Protein AF-A0A1H9QDP0-F1 (afdb_monomer_lite)

Structure (mmCIF, N/CA/C/O backbone):
data_AF-A0A1H9QDP0-F1
#
_entry.id   AF-A0A1H9QDP0-F1
#
loop_
_atom_site.group_PDB
_atom_site.id
_atom_site.type_symbol
_atom_site.label_atom_id
_atom_site.label_alt_id
_atom_site.label_comp_id
_atom_site.label_asym_id
_atom_site.label_entity_id
_atom_site.label_seq_id
_atom_site.pdbx_PDB_ins_code
_atom_site.Cartn_x
_atom_site.Cartn_y
_atom_site.Cartn_z
_atom_site.occupancy
_atom_site.B_iso_or_equiv
_atom_site.auth_seq_id
_atom_site.auth_comp_id
_atom_site.auth_asym_id
_atom_site.auth_atom_id
_atom_site.pdbx_PDB_model_num
ATOM 1 N N . MET A 1 1 ? -2.174 -38.235 30.089 1.00 36.91 1 MET A N 1
ATOM 2 C CA . MET A 1 1 ? -2.283 -39.049 28.861 1.00 36.91 1 MET A CA 1
ATOM 3 C C . MET A 1 1 ? -3.295 -38.374 27.949 1.00 36.91 1 MET A C 1
ATOM 5 O O . MET A 1 1 ? -4.432 -38.221 28.362 1.00 36.91 1 MET A O 1
ATOM 9 N N . ALA A 1 2 ? -2.798 -37.890 26.806 1.00 32.66 2 ALA A N 1
ATOM 10 C CA . ALA A 1 2 ? -3.463 -37.410 25.587 1.00 32.66 2 ALA A CA 1
ATOM 11 C C . ALA A 1 2 ? -4.899 -36.845 25.683 1.00 32.66 2 ALA A C 1
ATOM 13 O O . ALA A 1 2 ? -5.875 -37.578 25.539 1.00 32.66 2 ALA A O 1
ATOM 14 N N . THR A 1 3 ? -5.009 -35.518 25.790 1.00 30.12 3 THR A N 1
ATOM 15 C CA . THR A 1 3 ? -6.213 -34.777 25.387 1.00 30.12 3 THR A CA 1
ATOM 16 C C . THR A 1 3 ? -6.128 -34.535 23.881 1.00 30.12 3 THR A C 1
ATOM 18 O O . THR A 1 3 ? -5.259 -33.800 23.415 1.00 30.12 3 THR A O 1
ATOM 21 N N . ALA A 1 4 ? -6.991 -35.201 23.118 1.00 30.89 4 ALA A N 1
ATOM 22 C CA . ALA A 1 4 ? -7.140 -34.999 21.685 1.00 30.89 4 ALA A CA 1
ATOM 23 C C . ALA A 1 4 ? -7.813 -33.640 21.428 1.00 30.89 4 ALA A C 1
ATOM 25 O O . ALA A 1 4 ? -9.011 -33.486 21.649 1.00 30.89 4 ALA A O 1
ATOM 26 N N . LEU A 1 5 ? -7.033 -32.655 20.979 1.00 34.28 5 LEU A N 1
ATOM 27 C CA . LEU A 1 5 ? -7.554 -31.433 20.373 1.00 34.28 5 LEU A CA 1
ATOM 28 C C . LEU A 1 5 ? -7.959 -31.765 18.937 1.00 34.28 5 LEU A C 1
ATOM 30 O O . LEU A 1 5 ? -7.121 -32.042 18.079 1.00 34.28 5 LEU A O 1
ATOM 34 N N . SER A 1 6 ? -9.269 -31.790 18.709 1.00 34.72 6 SER A N 1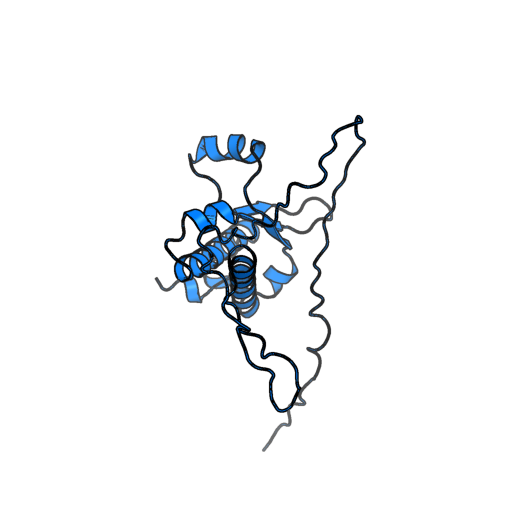
ATOM 35 C CA . SER A 1 6 ? -9.865 -31.846 17.384 1.00 34.72 6 SER A CA 1
ATOM 36 C C . SER A 1 6 ? -9.394 -30.642 16.572 1.00 34.72 6 SER A C 1
ATOM 38 O O . SER A 1 6 ? -9.729 -29.503 16.898 1.00 34.72 6 SER A O 1
ATOM 40 N N . LEU A 1 7 ? -8.637 -30.909 15.506 1.00 36.09 7 LEU A N 1
ATOM 41 C CA . LEU A 1 7 ? -8.448 -29.976 14.404 1.00 36.09 7 LEU A CA 1
ATOM 42 C C . LEU A 1 7 ? -9.831 -29.527 13.922 1.00 36.09 7 LEU A C 1
ATOM 44 O O . LEU A 1 7 ? -10.601 -30.348 13.424 1.00 36.09 7 LEU A O 1
ATOM 48 N N . HIS A 1 8 ? -10.135 -28.241 14.071 1.00 36.69 8 HIS A N 1
ATOM 49 C CA . HIS A 1 8 ? -11.215 -27.597 13.338 1.00 36.69 8 HIS A CA 1
ATOM 50 C C . HIS A 1 8 ? -10.695 -27.230 11.938 1.00 36.69 8 HIS A C 1
ATOM 52 O O . HIS A 1 8 ? -9.783 -26.411 11.829 1.00 36.69 8 HIS A O 1
ATOM 58 N N . PRO A 1 9 ? -11.250 -27.812 10.863 1.00 37.62 9 PRO A N 1
ATOM 59 C CA . PRO A 1 9 ? -10.986 -27.401 9.494 1.00 37.62 9 PRO A CA 1
ATOM 60 C C . PRO A 1 9 ? -12.008 -26.318 9.119 1.00 37.62 9 PRO A C 1
ATOM 62 O O . PRO A 1 9 ? -13.156 -26.636 8.816 1.00 37.62 9 PRO A O 1
ATOM 65 N N . PHE A 1 10 ? -11.645 -25.034 9.208 1.00 32.81 10 PHE A N 1
ATOM 66 C CA . PHE A 1 10 ? -12.552 -23.947 8.791 1.00 32.81 10 PHE A CA 1
ATOM 67 C C . PHE A 1 10 ? -11.839 -22.667 8.311 1.00 32.81 10 PHE A C 1
ATOM 69 O O . PHE A 1 10 ? -12.338 -21.565 8.512 1.00 32.81 10 PHE A O 1
ATOM 76 N N . LEU A 1 11 ? -10.673 -22.803 7.663 1.00 37.56 11 LEU A N 1
ATOM 77 C CA . LEU A 1 11 ? -9.959 -21.687 7.009 1.00 37.56 11 LEU A CA 1
ATOM 78 C C . LEU A 1 11 ? -10.012 -21.726 5.470 1.00 37.56 11 LEU A C 1
ATOM 80 O O . LEU A 1 11 ? -9.408 -20.894 4.799 1.00 37.56 11 LEU A O 1
ATOM 84 N N . GLU A 1 12 ? -10.762 -22.658 4.888 1.00 34.78 12 GLU A N 1
ATOM 85 C CA . GLU A 1 12 ? -11.048 -22.657 3.456 1.00 34.78 12 GLU A CA 1
ATOM 86 C C . GLU A 1 12 ? -12.409 -22.002 3.229 1.00 34.78 12 GLU A C 1
ATOM 88 O O . GLU A 1 12 ? -13.430 -22.620 3.515 1.00 34.78 12 GLU A O 1
ATOM 93 N N . GLN A 1 13 ? -12.390 -20.767 2.706 1.00 34.34 13 GLN A N 1
ATOM 94 C CA . GLN A 1 13 ? -13.485 -20.018 2.047 1.00 34.34 13 GLN A CA 1
ATOM 95 C C . GLN A 1 13 ? -13.754 -18.608 2.602 1.00 34.34 13 GLN A C 1
ATOM 97 O O . GLN A 1 13 ? -14.911 -18.237 2.732 1.00 34.34 13 GLN A O 1
ATOM 102 N N . ARG A 1 14 ? -12.738 -17.764 2.842 1.00 33.78 14 ARG A N 1
ATOM 103 C CA . ARG A 1 14 ? -12.901 -16.289 2.729 1.00 33.78 14 ARG A CA 1
ATOM 104 C C . ARG A 1 14 ? -11.676 -15.550 2.171 1.00 33.78 14 ARG A C 1
ATOM 106 O O . ARG A 1 14 ? -11.597 -14.337 2.295 1.00 33.78 14 ARG A O 1
ATOM 113 N N . LEU A 1 15 ? -10.808 -16.229 1.413 1.00 32.41 15 LEU A N 1
ATOM 114 C CA . LEU A 1 15 ? -9.898 -15.568 0.460 1.00 32.41 15 LEU A CA 1
ATOM 115 C C . LEU A 1 15 ? -10.671 -15.115 -0.792 1.00 32.41 15 LEU A C 1
ATOM 117 O O . LEU A 1 15 ? -10.304 -15.402 -1.932 1.00 32.41 15 LEU A O 1
ATOM 121 N N . SER A 1 16 ? -11.791 -14.425 -0.573 1.00 28.89 16 SER A N 1
ATOM 122 C CA . SER A 1 16 ? -12.468 -13.658 -1.605 1.00 28.89 16 SER A CA 1
ATOM 123 C C . SER A 1 16 ? -11.677 -12.379 -1.773 1.00 28.89 16 SER A C 1
ATOM 125 O O . SER A 1 16 ? -11.979 -11.350 -1.176 1.00 28.89 16 SER A O 1
ATOM 127 N N . PHE A 1 17 ? -10.641 -12.510 -2.592 1.00 35.19 17 PHE A N 1
ATOM 128 C CA . PHE A 1 17 ? -10.029 -11.466 -3.390 1.00 35.19 17 PHE A CA 1
ATOM 129 C C . PHE A 1 17 ? -11.126 -10.494 -3.865 1.00 35.19 17 PHE A C 1
ATOM 131 O O . PHE A 1 17 ? -11.746 -10.694 -4.908 1.00 35.19 17 PHE A O 1
ATOM 138 N N . THR A 1 18 ? -11.424 -9.462 -3.073 1.00 32.91 18 THR A N 1
ATOM 139 C CA . THR A 1 18 ? -12.387 -8.419 -3.441 1.00 32.91 18 THR A CA 1
ATOM 140 C C . THR A 1 18 ? -11.597 -7.307 -4.104 1.00 32.91 18 THR A C 1
ATOM 142 O O . THR A 1 18 ? -11.516 -6.172 -3.652 1.00 32.91 18 THR A O 1
ATOM 145 N N . ALA A 1 19 ? -11.001 -7.667 -5.242 1.00 33.28 19 ALA A N 1
ATOM 146 C CA . ALA A 1 19 ? -10.829 -6.706 -6.308 1.00 33.28 19 ALA A CA 1
ATOM 147 C C . ALA A 1 19 ? -12.237 -6.207 -6.676 1.00 33.28 19 ALA A C 1
ATOM 149 O O . ALA A 1 19 ? -13.112 -7.012 -6.986 1.00 33.28 19 ALA A O 1
ATOM 150 N N . HIS A 1 20 ? -12.420 -4.887 -6.648 1.00 32.59 20 HIS A N 1
ATOM 151 C CA . HIS A 1 20 ? -13.649 -4.122 -6.903 1.00 32.59 20 HIS A CA 1
ATOM 152 C C . HIS A 1 20 ? -14.506 -3.746 -5.685 1.00 32.59 20 HIS A C 1
ATOM 154 O O . HIS A 1 20 ? -15.597 -4.267 -5.473 1.00 32.59 20 HIS A O 1
ATOM 160 N N . ARG A 1 21 ? -14.146 -2.609 -5.080 1.00 35.62 21 ARG A N 1
ATOM 161 C CA . ARG A 1 21 ? -15.122 -1.532 -4.857 1.00 35.62 21 ARG A CA 1
ATOM 162 C C . ARG A 1 21 ? -14.586 -0.184 -5.341 1.00 35.62 21 ARG A C 1
ATOM 164 O O . ARG A 1 21 ? -14.364 0.753 -4.589 1.00 35.62 21 ARG A O 1
ATOM 171 N N . LEU A 1 22 ? -14.405 -0.095 -6.658 1.00 41.62 22 LEU A N 1
ATOM 172 C CA . LEU A 1 22 ? -14.433 1.174 -7.385 1.00 41.62 22 LEU A CA 1
ATOM 173 C C . LEU A 1 22 ? -15.857 1.741 -7.282 1.00 41.62 22 LEU A C 1
ATOM 175 O O . LEU A 1 22 ? -16.760 1.241 -7.950 1.00 41.62 22 LEU A O 1
ATOM 179 N N . VAL A 1 23 ? -16.068 2.787 -6.483 1.00 37.94 23 VAL A N 1
ATOM 180 C CA . VAL A 1 23 ? -17.218 3.684 -6.666 1.00 37.94 23 VAL A CA 1
ATOM 181 C C . VAL A 1 23 ? -16.716 4.949 -7.343 1.00 37.94 23 VAL A C 1
ATOM 183 O O . VAL A 1 23 ? -16.359 5.942 -6.720 1.00 37.94 23 VAL A O 1
ATOM 186 N N . GLN A 1 24 ? -16.726 4.890 -8.673 1.00 36.12 24 GLN A N 1
ATOM 187 C CA . GLN A 1 24 ? -16.990 6.064 -9.489 1.00 36.12 24 GLN A CA 1
ATOM 188 C C . GLN A 1 24 ? -18.434 6.507 -9.213 1.00 36.12 24 GLN A C 1
ATOM 190 O O . GLN A 1 24 ? -19.379 5.762 -9.474 1.00 36.12 24 GLN A O 1
ATOM 195 N N . ARG A 1 25 ? -18.626 7.738 -8.737 1.00 35.19 25 ARG A N 1
ATOM 196 C CA . ARG A 1 25 ? -19.852 8.495 -9.010 1.00 35.19 25 ARG A CA 1
ATOM 197 C C . ARG A 1 25 ? -19.503 9.594 -10.001 1.00 35.19 25 ARG A C 1
ATOM 199 O O . ARG A 1 25 ? -18.894 10.595 -9.645 1.00 35.19 25 ARG A O 1
ATOM 206 N N . GLN A 1 26 ? -19.890 9.371 -11.252 1.00 33.12 26 GLN A N 1
ATOM 207 C CA . GLN A 1 26 ? -19.827 10.345 -12.334 1.00 33.12 26 GLN A CA 1
ATOM 208 C C . GLN A 1 26 ? -21.228 10.930 -12.573 1.00 33.12 26 GLN A C 1
ATOM 210 O O . GLN A 1 26 ? -22.205 10.187 -12.645 1.00 33.12 26 GLN A O 1
ATOM 215 N N . ALA A 1 27 ? -21.314 12.256 -12.704 1.00 31.02 27 ALA A N 1
ATOM 216 C CA . ALA A 1 27 ? -22.438 13.000 -13.290 1.00 31.02 27 ALA A CA 1
ATOM 217 C C . ALA A 1 27 ? -21.973 13.620 -14.639 1.00 31.02 27 ALA A C 1
ATOM 219 O O . ALA A 1 27 ? -20.764 13.683 -14.872 1.00 31.02 27 ALA A O 1
ATOM 220 N N . PRO A 1 28 ? -22.883 13.971 -15.573 1.00 39.66 28 PRO A N 1
ATOM 221 C CA . PRO A 1 28 ? -22.734 13.644 -16.995 1.00 39.66 28 PRO A CA 1
ATOM 222 C C . PRO A 1 28 ? -21.855 14.597 -17.823 1.00 39.66 28 PRO A C 1
ATOM 224 O O . PRO A 1 28 ? -21.701 15.778 -17.525 1.00 39.66 28 PRO A O 1
ATOM 227 N N . ALA A 1 29 ? -21.314 14.023 -18.900 1.00 38.50 29 ALA A N 1
ATOM 228 C CA . ALA A 1 29 ? -20.383 14.595 -19.871 1.00 38.50 29 ALA A CA 1
ATOM 229 C C . ALA A 1 29 ? -20.928 15.784 -20.688 1.00 38.50 29 ALA A C 1
ATOM 231 O O . ALA A 1 29 ? -22.126 15.839 -20.971 1.00 38.50 29 ALA A O 1
ATOM 232 N N . PRO A 1 30 ? -20.035 16.611 -21.259 1.00 39.62 30 PRO A N 1
ATOM 233 C CA . PRO A 1 30 ? -20.165 17.074 -22.631 1.00 39.62 30 PRO A CA 1
ATOM 234 C C . PRO A 1 30 ? -19.351 16.190 -23.593 1.00 39.62 30 PRO A C 1
ATOM 236 O O . PRO A 1 30 ? -18.333 15.596 -23.238 1.00 39.62 30 PRO A O 1
ATOM 239 N N . ALA A 1 31 ? -19.880 16.080 -24.807 1.00 45.22 31 ALA A N 1
ATOM 240 C CA . ALA A 1 31 ? -19.487 15.167 -25.867 1.00 45.22 31 ALA A CA 1
ATOM 241 C C . ALA A 1 31 ? -18.092 15.417 -26.476 1.00 45.22 31 ALA A C 1
ATOM 243 O O . ALA A 1 31 ? -17.537 16.509 -26.400 1.00 45.22 31 ALA A O 1
ATOM 244 N N . ASP A 1 32 ? -17.625 14.364 -27.153 1.00 42.75 32 ASP A N 1
ATOM 245 C CA . ASP A 1 32 ? -16.505 14.269 -28.094 1.00 42.75 32 ASP A CA 1
ATOM 246 C C . ASP A 1 32 ? -15.078 14.442 -27.557 1.00 42.75 32 ASP A C 1
ATOM 248 O O . ASP A 1 32 ? -14.474 15.511 -27.556 1.00 42.75 32 ASP A O 1
ATOM 252 N N . SER A 1 33 ? -14.460 13.303 -27.235 1.00 37.44 33 SER A N 1
ATOM 253 C CA . SER A 1 33 ? -13.007 13.124 -27.313 1.00 37.44 33 SER A CA 1
ATOM 254 C C . SER A 1 33 ? -12.682 11.658 -27.637 1.00 37.44 33 SER A C 1
ATOM 256 O O . SER A 1 33 ? -13.017 10.771 -26.849 1.00 37.44 33 SER A O 1
ATOM 258 N N . PRO A 1 34 ? -12.034 11.346 -28.775 1.00 37.81 34 PRO A N 1
ATOM 259 C CA . PRO A 1 34 ? -11.693 9.977 -29.138 1.00 37.81 34 PRO A CA 1
ATOM 260 C C . PRO A 1 34 ? -10.429 9.535 -28.385 1.00 37.81 34 PRO A C 1
ATOM 262 O O . PRO A 1 34 ? -9.343 9.471 -28.951 1.00 37.81 34 PRO A O 1
ATOM 265 N N . GLN A 1 35 ? -10.543 9.198 -27.100 1.00 45.66 35 GLN A N 1
ATOM 266 C CA . GLN A 1 35 ? -9.457 8.547 -26.354 1.00 45.66 35 GLN A CA 1
ATOM 267 C C . GLN A 1 35 ? -9.541 7.026 -26.523 1.00 45.66 35 GLN A C 1
ATOM 269 O O . GLN A 1 35 ? -9.771 6.266 -25.586 1.00 45.66 35 GLN A O 1
ATOM 274 N N . ARG A 1 36 ? -9.367 6.564 -27.765 1.00 42.56 36 ARG A N 1
ATOM 275 C CA . ARG A 1 36 ? -9.147 5.149 -28.078 1.00 42.56 36 ARG A CA 1
ATOM 276 C C . ARG A 1 36 ? -7.700 4.981 -28.538 1.00 42.56 36 ARG A C 1
ATOM 278 O O . ARG A 1 36 ? -7.290 5.586 -29.519 1.00 42.56 36 ARG A O 1
ATOM 285 N N . ALA A 1 37 ? -6.982 4.101 -27.840 1.00 38.31 37 ALA A N 1
ATOM 286 C CA . ALA A 1 37 ? -5.729 3.464 -28.253 1.00 38.31 37 ALA A CA 1
ATOM 287 C C . ALA A 1 37 ? -4.428 4.295 -28.198 1.00 38.31 37 ALA A C 1
ATOM 289 O O . ALA A 1 37 ? -3.804 4.551 -29.220 1.00 38.31 37 ALA A O 1
ATOM 290 N N . TYR A 1 38 ? -3.920 4.55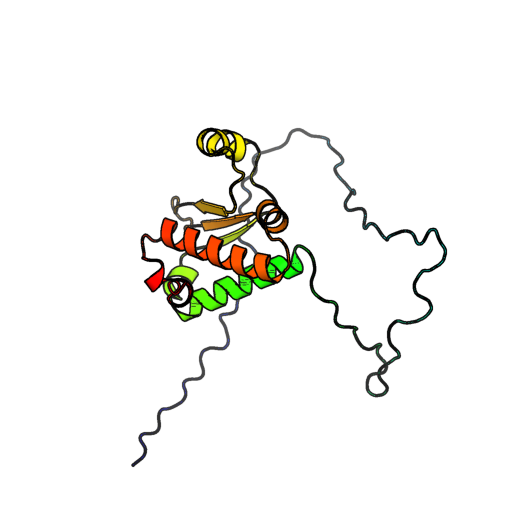6 -26.989 1.00 43.31 38 TYR A N 1
ATOM 291 C CA . TYR A 1 38 ? -2.472 4.736 -26.771 1.00 43.31 38 TYR A CA 1
ATOM 292 C C . TYR A 1 38 ? -1.927 3.893 -25.605 1.00 43.31 38 TYR A C 1
ATOM 294 O O . TYR A 1 38 ? -0.931 4.240 -24.989 1.00 43.31 38 TYR A O 1
ATOM 302 N N . ALA A 1 39 ? -2.491 2.709 -25.350 1.00 46.31 39 ALA A N 1
ATOM 303 C CA . ALA A 1 39 ? -1.709 1.633 -24.733 1.00 46.31 39 ALA A CA 1
ATOM 304 C C . ALA A 1 39 ? -0.924 0.932 -25.850 1.00 46.31 39 ALA A C 1
ATOM 306 O O . ALA A 1 39 ? -1.196 -0.205 -26.240 1.00 46.31 39 ALA A O 1
ATOM 307 N N . GLY A 1 40 ? 0.000 1.679 -26.455 1.00 40.97 40 GLY A N 1
ATOM 308 C CA . GLY A 1 40 ? 0.969 1.120 -27.374 1.00 40.97 40 GLY A CA 1
ATOM 309 C C . GLY A 1 40 ? 1.826 0.151 -26.582 1.00 40.97 40 GLY A C 1
ATOM 310 O O . GLY A 1 40 ? 2.745 0.568 -25.888 1.00 40.97 40 GLY A O 1
ATOM 311 N N . ASN A 1 41 ? 1.512 -1.138 -26.682 1.00 48.41 41 ASN A N 1
ATOM 312 C CA . ASN A 1 41 ? 2.437 -2.214 -26.371 1.00 48.41 41 ASN A CA 1
ATOM 313 C C . ASN A 1 41 ? 3.727 -1.887 -27.138 1.00 48.41 41 ASN A C 1
ATOM 315 O O . ASN A 1 41 ? 3.805 -2.142 -28.345 1.00 48.41 41 ASN A O 1
ATOM 319 N N . MET A 1 42 ? 4.712 -1.256 -26.486 1.00 44.81 42 MET A N 1
ATOM 320 C CA . MET A 1 42 ? 6.046 -1.073 -27.047 1.00 44.81 42 MET A CA 1
ATOM 321 C C . MET A 1 42 ? 6.675 -2.459 -27.092 1.00 44.81 42 MET A C 1
ATOM 323 O O . MET A 1 42 ? 7.494 -2.850 -26.270 1.00 44.81 42 MET A O 1
ATOM 327 N N . ARG A 1 43 ? 6.261 -3.231 -28.096 1.00 58.44 43 ARG A N 1
ATOM 328 C CA . ARG A 1 43 ? 7.065 -4.288 -28.673 1.00 58.44 43 ARG A CA 1
ATOM 329 C C . ARG A 1 43 ? 8.338 -3.579 -29.091 1.00 58.44 43 ARG A C 1
ATOM 331 O O . ARG A 1 43 ? 8.323 -2.869 -30.098 1.00 58.44 43 ARG A O 1
ATOM 338 N N . THR A 1 44 ? 9.386 -3.676 -28.275 1.00 58.72 44 THR A N 1
ATOM 339 C CA . THR A 1 44 ? 10.722 -3.211 -28.634 1.00 58.72 44 THR A CA 1
ATOM 340 C C . THR A 1 44 ? 10.991 -3.742 -30.029 1.00 58.72 44 THR A C 1
ATOM 342 O O . THR A 1 44 ? 11.121 -4.949 -30.231 1.00 58.72 44 THR A O 1
ATOM 345 N N . ARG A 1 45 ? 10.936 -2.847 -31.025 1.00 65.00 45 ARG A N 1
ATOM 346 C CA . ARG A 1 45 ? 11.221 -3.219 -32.405 1.00 65.00 45 ARG A CA 1
ATOM 347 C C . ARG A 1 45 ? 12.659 -3.682 -32.390 1.00 65.00 45 ARG A C 1
ATOM 349 O O . ARG A 1 45 ? 13.551 -2.897 -32.074 1.00 65.00 45 ARG A O 1
ATOM 356 N N . ASP A 1 46 ? 12.866 -4.938 -32.733 1.00 71.31 46 ASP A N 1
ATOM 357 C CA . ASP A 1 46 ? 14.191 -5.471 -32.969 1.00 71.31 46 ASP A CA 1
ATOM 358 C C . ASP A 1 46 ? 14.768 -4.829 -34.241 1.00 71.31 46 ASP A C 1
ATOM 360 O O . ASP A 1 46 ? 14.662 -5.354 -35.345 1.00 71.31 46 ASP A O 1
ATOM 364 N N . ARG A 1 47 ? 15.315 -3.618 -34.091 1.00 72.94 47 ARG A N 1
ATOM 365 C CA . ARG A 1 47 ? 15.876 -2.824 -35.196 1.00 72.94 47 ARG A CA 1
ATOM 366 C C . ARG A 1 47 ? 17.194 -3.392 -35.709 1.00 72.94 47 ARG A C 1
ATOM 368 O O . ARG A 1 47 ? 17.591 -3.085 -36.825 1.00 72.94 47 ARG A O 1
ATOM 375 N N . HIS A 1 48 ? 17.869 -4.199 -34.897 1.00 79.06 48 HIS A N 1
ATOM 376 C CA . HIS A 1 48 ? 19.182 -4.751 -35.216 1.00 79.06 48 HIS A CA 1
ATOM 377 C C . HIS A 1 48 ? 19.108 -6.199 -35.696 1.00 79.06 48 HIS A C 1
ATOM 379 O O . HIS A 1 48 ? 20.147 -6.821 -35.910 1.00 79.06 48 HIS A O 1
ATOM 385 N N . GLY A 1 49 ? 17.894 -6.738 -35.850 1.00 76.44 49 GLY A N 1
ATOM 386 C CA . GLY A 1 49 ? 17.684 -8.120 -36.241 1.00 76.44 49 GLY A CA 1
ATOM 387 C C . GLY A 1 49 ? 18.314 -9.103 -35.256 1.00 76.44 49 GLY A C 1
ATOM 388 O O . GLY A 1 49 ? 18.731 -10.162 -35.698 1.00 76.44 49 GLY A O 1
ATOM 389 N N . ARG A 1 50 ? 18.439 -8.780 -33.961 1.00 73.44 50 ARG A N 1
ATOM 390 C CA . ARG A 1 50 ? 19.013 -9.630 -32.891 1.00 73.44 50 ARG A CA 1
ATOM 391 C C . ARG A 1 50 ? 17.950 -10.241 -31.972 1.00 73.44 50 ARG A C 1
ATOM 393 O O . ARG A 1 50 ? 18.250 -10.676 -30.866 1.00 73.44 50 ARG A O 1
ATOM 400 N N . GLY A 1 51 ? 16.702 -10.247 -32.408 1.00 76.88 51 GLY A N 1
ATOM 401 C CA . GLY A 1 51 ? 15.564 -10.764 -31.676 1.00 76.88 51 GLY A CA 1
ATOM 402 C C . GLY A 1 51 ? 15.644 -12.272 -31.501 1.00 76.88 51 GLY A C 1
ATOM 403 O O . GLY A 1 51 ? 16.432 -12.953 -32.166 1.00 76.88 51 GLY A O 1
ATOM 404 N N . LEU A 1 52 ? 14.795 -12.756 -30.594 1.00 76.31 52 LEU A N 1
ATOM 405 C CA . LEU A 1 52 ? 14.658 -14.149 -30.179 1.00 76.31 52 LEU A CA 1
ATOM 406 C C . LEU A 1 52 ? 14.928 -15.141 -31.316 1.00 76.31 52 LEU A C 1
ATOM 408 O O . LEU A 1 52 ? 14.185 -15.229 -32.294 1.00 76.31 52 LEU A O 1
ATOM 412 N N . ARG A 1 53 ? 16.035 -15.873 -31.181 1.00 80.56 53 ARG A N 1
ATOM 413 C CA . ARG A 1 53 ? 16.472 -16.905 -32.118 1.00 80.56 53 ARG A CA 1
ATOM 414 C C . ARG A 1 53 ? 15.943 -18.253 -31.643 1.00 80.56 53 ARG A C 1
ATOM 416 O O . ARG A 1 53 ? 16.578 -18.915 -30.833 1.00 80.56 53 ARG A O 1
ATOM 423 N N . GLY A 1 54 ? 14.779 -18.639 -32.156 1.00 80.75 54 GLY A N 1
ATOM 424 C CA . GLY A 1 54 ? 14.132 -19.902 -31.802 1.00 80.75 54 GLY A CA 1
ATOM 425 C C . GLY A 1 54 ? 13.340 -19.850 -30.486 1.00 80.75 54 GLY A C 1
ATOM 426 O O . GLY A 1 54 ? 13.264 -18.803 -29.839 1.00 80.75 54 GLY A O 1
ATOM 427 N N . PRO A 1 55 ? 12.676 -20.962 -30.122 1.00 76.44 55 PRO A N 1
ATOM 428 C CA . PRO A 1 55 ? 11.833 -21.027 -28.934 1.00 76.44 55 PRO A CA 1
ATOM 429 C C . PRO A 1 55 ? 12.673 -20.933 -27.651 1.00 76.44 55 PRO A C 1
ATOM 431 O O . PRO A 1 55 ? 13.676 -21.627 -27.516 1.00 76.44 55 PRO A O 1
ATOM 434 N N . LEU A 1 56 ? 12.234 -20.106 -26.691 1.00 76.81 56 LEU A N 1
ATOM 435 C CA . LEU A 1 56 ? 12.896 -19.932 -25.384 1.00 76.81 56 LEU A CA 1
ATOM 436 C C . LEU A 1 56 ? 12.964 -21.218 -24.554 1.00 76.81 56 LEU A C 1
ATOM 438 O O . LEU A 1 56 ? 13.847 -21.362 -23.716 1.00 76.81 56 LEU A O 1
ATOM 442 N N . ALA A 1 57 ? 12.022 -22.131 -24.773 1.00 79.38 57 ALA A N 1
ATOM 443 C CA . ALA A 1 57 ? 11.976 -23.420 -24.114 1.00 79.38 57 ALA A CA 1
ATOM 444 C C . ALA A 1 57 ? 11.491 -24.482 -25.098 1.00 79.38 57 ALA A C 1
ATOM 446 O O . ALA A 1 57 ? 10.575 -24.247 -25.893 1.00 79.38 57 ALA A O 1
ATOM 447 N N . LEU A 1 58 ? 12.101 -25.663 -25.024 1.00 80.38 58 LEU A N 1
ATOM 448 C CA . LEU A 1 58 ? 11.629 -26.830 -25.756 1.00 80.38 58 LEU A CA 1
ATOM 449 C C . LEU A 1 58 ? 10.311 -27.352 -25.147 1.00 80.38 58 LEU A C 1
ATOM 451 O O . LEU A 1 58 ? 10.032 -27.106 -23.966 1.00 80.38 58 LEU A O 1
ATOM 455 N N . PRO A 1 59 ? 9.485 -28.066 -25.934 1.00 79.06 59 PRO A N 1
ATOM 456 C CA . PRO A 1 59 ? 8.308 -28.748 -25.415 1.00 79.06 59 PRO A CA 1
ATOM 457 C C . PRO A 1 59 ? 8.690 -29.720 -24.298 1.00 79.06 59 PRO A C 1
ATOM 459 O O . PRO A 1 59 ? 9.630 -30.501 -24.434 1.00 79.06 59 PRO A O 1
ATOM 462 N N . ASN A 1 60 ? 7.942 -29.690 -23.200 1.00 81.31 60 ASN A N 1
ATOM 463 C CA . ASN A 1 60 ? 8.066 -30.669 -22.133 1.00 81.31 60 ASN A CA 1
ATOM 464 C C . ASN A 1 60 ? 7.725 -32.069 -22.694 1.00 81.31 60 ASN A C 1
ATOM 466 O O . ASN A 1 60 ? 6.644 -32.230 -23.267 1.00 81.31 60 ASN A O 1
ATOM 470 N N . PRO A 1 61 ? 8.592 -33.088 -22.528 1.00 81.75 61 PRO A N 1
ATOM 471 C CA . PRO A 1 61 ? 8.379 -34.417 -23.106 1.00 81.75 61 PRO A CA 1
ATOM 472 C C . PRO A 1 61 ? 7.149 -35.147 -22.545 1.00 81.75 61 PRO A C 1
ATOM 474 O O . PRO A 1 61 ? 6.605 -36.015 -23.219 1.00 81.75 61 PRO A O 1
ATOM 477 N N . LEU A 1 62 ? 6.686 -34.792 -21.342 1.00 87.00 62 LEU A N 1
ATOM 478 C CA . LEU A 1 62 ? 5.533 -35.423 -20.692 1.00 87.00 62 LEU A CA 1
ATOM 479 C C . LEU A 1 62 ? 4.203 -34.738 -21.028 1.00 87.00 62 LEU A C 1
ATOM 481 O O . LEU A 1 62 ? 3.159 -35.379 -21.000 1.00 87.00 62 LEU A O 1
ATOM 485 N N . THR A 1 63 ? 4.220 -33.437 -21.328 1.00 83.19 63 THR A N 1
ATOM 486 C CA . THR A 1 63 ? 2.990 -32.645 -21.524 1.00 83.19 63 THR A CA 1
ATOM 487 C C . THR A 1 63 ? 2.870 -32.034 -22.917 1.00 83.19 63 THR A C 1
ATOM 489 O O . THR A 1 63 ? 1.844 -31.435 -23.230 1.00 83.19 63 THR A O 1
ATOM 492 N N . THR A 1 64 ? 3.889 -32.176 -23.774 1.00 80.12 64 THR A N 1
ATOM 493 C CA . THR A 1 64 ? 4.004 -31.628 -25.147 1.00 80.12 64 THR A CA 1
ATOM 494 C C . THR A 1 64 ? 3.861 -30.105 -25.268 1.00 80.12 64 THR A C 1
ATOM 496 O O . THR A 1 64 ? 3.938 -29.552 -26.364 1.00 80.12 64 THR A O 1
ATOM 499 N N . ARG A 1 65 ? 3.693 -29.399 -24.146 1.00 80.12 65 ARG A N 1
ATOM 500 C CA . ARG A 1 65 ? 3.596 -27.939 -24.072 1.00 80.12 65 ARG A CA 1
ATOM 501 C C . ARG A 1 65 ? 4.971 -27.332 -23.788 1.00 80.12 65 ARG A C 1
ATOM 503 O O . ARG A 1 65 ? 5.737 -27.935 -23.035 1.00 80.12 65 ARG A O 1
ATOM 510 N N . PRO A 1 66 ? 5.303 -26.154 -24.344 1.00 78.12 66 PRO A N 1
ATOM 511 C CA . PRO A 1 66 ? 6.508 -25.425 -23.958 1.00 78.12 66 PRO A CA 1
ATOM 512 C C . PRO A 1 66 ? 6.552 -25.212 -22.443 1.00 78.12 66 PRO A C 1
ATOM 514 O O . PRO A 1 66 ? 5.533 -24.871 -21.837 1.00 78.12 66 PRO A O 1
ATOM 517 N N . VAL A 1 67 ? 7.722 -25.411 -21.835 1.00 80.06 67 VAL A N 1
ATOM 518 C CA . VAL A 1 67 ? 7.921 -25.086 -20.417 1.00 80.06 67 VAL A CA 1
ATOM 519 C C . VAL A 1 67 ? 7.755 -23.576 -20.247 1.00 80.06 67 VAL A C 1
ATOM 521 O O . VAL A 1 67 ? 8.404 -22.794 -20.943 1.00 80.06 67 VAL A O 1
ATOM 524 N N . ALA A 1 68 ? 6.868 -23.158 -19.343 1.00 75.88 68 ALA A N 1
ATOM 525 C CA . ALA A 1 68 ? 6.749 -21.751 -18.989 1.00 75.88 68 ALA A CA 1
ATOM 526 C C . ALA A 1 68 ? 8.063 -21.304 -18.338 1.00 75.88 68 ALA A C 1
ATOM 528 O O . ALA A 1 68 ? 8.479 -21.872 -17.331 1.00 75.88 68 ALA A O 1
ATOM 529 N N . VAL A 1 69 ? 8.728 -20.309 -18.924 1.00 74.94 69 VAL A N 1
ATOM 530 C CA . VAL A 1 69 ? 9.925 -19.721 -18.320 1.00 74.94 69 VAL A CA 1
ATOM 531 C C . VAL A 1 69 ? 9.450 -18.762 -17.231 1.00 74.94 69 VAL A C 1
ATOM 533 O O . VAL A 1 69 ? 8.817 -17.761 -17.589 1.00 74.94 69 VAL A O 1
ATOM 536 N N . PRO A 1 70 ? 9.719 -19.026 -15.938 1.00 74.44 70 PRO A N 1
ATOM 537 C CA . PRO A 1 70 ? 9.326 -18.111 -14.877 1.00 74.44 70 PRO A CA 1
ATOM 538 C C . PRO A 1 70 ? 9.955 -16.746 -15.156 1.00 74.44 70 PRO A C 1
ATOM 540 O O . PRO A 1 70 ? 11.169 -16.619 -15.318 1.00 74.44 70 PRO A O 1
ATOM 543 N N . GLN A 1 71 ? 9.107 -15.733 -15.307 1.00 80.06 71 GLN A N 1
ATOM 544 C CA . GLN A 1 71 ? 9.548 -14.353 -15.439 1.00 80.06 71 GLN A CA 1
ATOM 545 C C . GLN A 1 71 ? 9.480 -13.719 -14.062 1.00 80.06 71 GLN A C 1
ATOM 547 O O . GLN A 1 71 ? 8.462 -13.825 -13.381 1.00 80.06 71 GLN A O 1
ATOM 552 N N . GLN A 1 72 ? 10.551 -13.035 -13.670 1.00 84.19 72 GLN A N 1
ATOM 553 C CA . GLN A 1 72 ? 10.515 -12.236 -12.458 1.00 84.19 72 GLN A CA 1
ATOM 554 C C . GLN A 1 72 ? 9.480 -11.110 -12.640 1.00 84.19 72 GLN A C 1
ATOM 556 O O . GLN A 1 72 ? 9.500 -10.438 -13.681 1.00 84.19 72 GLN A O 1
ATOM 561 N N . PRO A 1 73 ? 8.581 -10.885 -11.667 1.00 88.50 73 PRO A N 1
ATOM 562 C CA . PRO A 1 73 ? 7.606 -9.805 -11.732 1.00 88.50 73 PRO A CA 1
ATOM 563 C C . PRO A 1 73 ? 8.314 -8.444 -11.792 1.00 88.50 73 PRO A C 1
ATOM 565 O O . PRO A 1 73 ? 9.368 -8.230 -11.178 1.00 88.50 73 PRO A O 1
ATOM 568 N N . ARG A 1 74 ? 7.747 -7.513 -12.567 1.00 87.75 74 ARG A N 1
ATOM 569 C CA . ARG A 1 74 ? 8.317 -6.181 -12.828 1.00 87.75 74 ARG A CA 1
ATOM 570 C C . ARG A 1 74 ? 7.255 -5.093 -12.756 1.00 87.75 74 ARG A C 1
ATOM 572 O O . ARG A 1 74 ? 6.088 -5.349 -13.056 1.00 87.75 74 ARG A O 1
ATOM 579 N N . GLY A 1 75 ? 7.694 -3.879 -12.420 1.00 90.75 75 GLY A N 1
ATOM 580 C CA . GLY A 1 75 ? 6.828 -2.707 -12.279 1.00 90.75 75 GLY A CA 1
ATOM 581 C C . GLY A 1 75 ? 5.673 -2.998 -11.326 1.00 90.75 75 GLY A C 1
ATOM 582 O O . GLY A 1 75 ? 5.892 -3.562 -10.256 1.00 90.75 75 GLY A O 1
ATOM 583 N N . LEU A 1 76 ? 4.442 -2.731 -11.778 1.00 92.81 76 LEU A N 1
ATOM 584 C CA . LEU A 1 76 ? 3.223 -2.943 -10.992 1.00 92.81 76 LEU A CA 1
ATOM 585 C C . LEU A 1 76 ? 3.126 -4.338 -10.370 1.00 92.81 76 LEU A C 1
ATOM 587 O O . LEU A 1 76 ? 2.741 -4.459 -9.218 1.00 92.81 76 LEU A O 1
ATOM 591 N N . ALA A 1 77 ? 3.469 -5.390 -11.120 1.00 93.69 77 ALA A N 1
ATOM 592 C CA . ALA A 1 77 ? 3.296 -6.756 -10.635 1.00 93.69 77 ALA A CA 1
ATOM 593 C C . ALA A 1 77 ? 4.214 -7.070 -9.450 1.00 93.69 77 ALA A C 1
ATOM 595 O O . ALA A 1 77 ? 3.832 -7.840 -8.584 1.00 93.69 77 ALA A O 1
ATOM 596 N N . TYR A 1 78 ? 5.417 -6.488 -9.419 1.00 95.75 78 TYR A N 1
ATOM 597 C CA . TYR A 1 78 ? 6.299 -6.638 -8.265 1.00 95.75 78 TYR A CA 1
ATOM 598 C C . TYR A 1 78 ? 5.830 -5.780 -7.099 1.00 95.75 78 TYR A C 1
ATOM 600 O O . TYR A 1 78 ? 5.757 -6.267 -5.985 1.00 95.75 78 TYR A O 1
ATOM 608 N N . PHE A 1 79 ? 5.442 -4.539 -7.379 1.00 96.88 79 PHE A N 1
ATOM 609 C CA . PHE A 1 79 ? 4.942 -3.632 -6.356 1.00 96.88 79 PHE A CA 1
ATOM 610 C C . PHE A 1 79 ? 3.723 -4.198 -5.611 1.00 96.88 79 PHE A C 1
ATOM 612 O O . PHE A 1 79 ? 3.652 -4.115 -4.394 1.00 96.88 79 PHE A O 1
ATOM 619 N N . LEU A 1 80 ? 2.783 -4.825 -6.327 1.00 96.94 80 LEU A N 1
ATOM 620 C CA . LEU A 1 80 ? 1.636 -5.486 -5.699 1.00 96.94 80 LEU A CA 1
ATOM 621 C C . LEU A 1 80 ? 2.041 -6.674 -4.818 1.00 96.94 80 LEU A C 1
ATOM 623 O O . LEU A 1 80 ? 1.339 -6.941 -3.853 1.00 96.94 80 LEU A O 1
ATOM 627 N N . LEU A 1 81 ? 3.147 -7.362 -5.127 1.00 96.69 81 LEU A N 1
ATOM 628 C CA . LEU A 1 81 ? 3.688 -8.394 -4.238 1.00 96.69 81 LEU A CA 1
ATOM 629 C C . LEU A 1 81 ? 4.256 -7.765 -2.968 1.00 96.69 81 LEU A C 1
ATOM 631 O O . LEU A 1 81 ? 3.906 -8.227 -1.899 1.00 96.69 81 LEU A O 1
ATOM 635 N N . CYS A 1 82 ? 5.016 -6.668 -3.066 1.00 97.44 82 CYS A N 1
ATOM 636 C CA . CYS A 1 82 ? 5.499 -5.943 -1.884 1.00 97.44 82 CYS A CA 1
ATOM 637 C C . CYS A 1 82 ? 4.342 -5.510 -0.971 1.00 97.44 82 CYS A C 1
ATOM 639 O O . CYS A 1 82 ? 4.382 -5.748 0.227 1.00 97.44 82 CYS A O 1
ATOM 641 N N . VAL A 1 83 ? 3.275 -4.938 -1.544 1.00 97.44 83 VAL A N 1
ATOM 642 C CA . VAL A 1 83 ? 2.083 -4.549 -0.769 1.00 97.44 83 VAL A CA 1
ATOM 643 C C . VAL A 1 83 ? 1.394 -5.773 -0.164 1.00 97.44 83 VAL A C 1
ATOM 645 O O . VAL A 1 83 ? 0.956 -5.726 0.977 1.00 97.44 83 VAL A O 1
ATOM 648 N N . GLN A 1 84 ? 1.280 -6.871 -0.912 1.00 97.19 84 GLN A N 1
ATOM 649 C CA . GLN A 1 84 ? 0.668 -8.100 -0.412 1.00 97.19 84 GLN A CA 1
ATOM 650 C C . GLN A 1 84 ? 1.472 -8.716 0.739 1.00 97.19 84 GLN A C 1
ATOM 652 O O . GLN A 1 84 ? 0.870 -9.166 1.714 1.00 97.19 84 GLN A O 1
ATOM 657 N N . ASP A 1 85 ? 2.795 -8.752 0.615 1.00 96.62 85 ASP A N 1
ATOM 658 C CA . ASP A 1 85 ? 3.698 -9.283 1.631 1.00 96.62 85 ASP A CA 1
ATOM 659 C C . ASP A 1 85 ? 3.596 -8.425 2.899 1.00 96.62 85 ASP A C 1
ATOM 661 O O . ASP A 1 85 ? 3.275 -8.965 3.953 1.00 96.62 85 ASP A O 1
ATOM 665 N N . ALA A 1 86 ? 3.680 -7.096 2.763 1.00 95.69 86 ALA A N 1
ATOM 666 C CA . ALA A 1 86 ? 3.508 -6.145 3.861 1.00 95.69 86 ALA A CA 1
ATOM 667 C C . ALA A 1 86 ? 2.159 -6.307 4.591 1.00 95.69 86 ALA A C 1
ATOM 669 O O . ALA A 1 86 ? 2.094 -6.342 5.814 1.00 95.69 86 ALA A O 1
ATOM 670 N N . VAL A 1 87 ? 1.057 -6.463 3.849 1.00 96.12 87 VAL A N 1
ATOM 671 C CA . VAL A 1 87 ? -0.265 -6.714 4.450 1.00 96.12 87 VAL A CA 1
ATOM 672 C C . VAL A 1 87 ? -0.315 -8.061 5.168 1.00 96.12 87 VAL A C 1
ATOM 674 O O . VAL A 1 87 ? -0.964 -8.175 6.204 1.00 96.12 87 VAL A O 1
ATOM 677 N N . SER A 1 88 ? 0.332 -9.090 4.621 1.00 95.31 88 SER A N 1
ATOM 678 C CA . SER A 1 88 ? 0.338 -10.433 5.213 1.00 95.31 88 SER A CA 1
ATOM 679 C C . SER A 1 88 ? 1.135 -10.473 6.519 1.00 95.31 88 SER A C 1
ATOM 681 O O . SER A 1 88 ? 0.746 -11.169 7.456 1.00 95.31 88 SER A O 1
ATOM 683 N N . GLU A 1 89 ? 2.224 -9.714 6.576 1.00 92.94 89 GLU A N 1
ATOM 684 C CA . GLU A 1 89 ? 3.058 -9.533 7.760 1.00 92.94 89 GLU A CA 1
ATOM 685 C C . GLU A 1 89 ? 2.273 -8.833 8.870 1.00 92.94 89 GLU A C 1
ATOM 687 O O . GLU A 1 89 ? 2.010 -9.442 9.907 1.00 92.94 89 GLU A O 1
ATOM 692 N N . VAL A 1 90 ? 1.714 -7.651 8.593 1.00 93.19 90 VAL A N 1
ATOM 693 C CA . VAL A 1 90 ? 0.866 -6.932 9.557 1.00 93.19 90 VAL A CA 1
ATOM 694 C C . VAL A 1 90 ? -0.344 -7.767 9.995 1.00 93.19 90 VAL A C 1
ATOM 696 O O . VAL A 1 90 ? -0.685 -7.799 11.176 1.00 93.19 90 VAL A O 1
ATOM 699 N N . ALA A 1 91 ? -0.983 -8.510 9.084 1.00 93.69 91 ALA A N 1
ATOM 700 C CA . ALA A 1 91 ? -2.115 -9.380 9.422 1.00 93.69 91 ALA A CA 1
ATOM 701 C C . ALA A 1 91 ? -1.745 -10.531 10.377 1.00 93.69 91 ALA A C 1
ATOM 703 O O . ALA A 1 91 ? -2.633 -11.099 11.017 1.00 93.69 91 ALA A O 1
ATOM 704 N N . THR A 1 92 ? -0.461 -10.888 10.485 1.00 93.06 92 THR A N 1
ATOM 705 C CA . THR A 1 92 ? 0.016 -11.893 11.446 1.00 93.06 92 THR A CA 1
ATOM 706 C C . THR A 1 92 ? -0.055 -11.369 12.883 1.00 93.06 92 THR A C 1
ATOM 708 O O . THR A 1 92 ? -0.336 -12.147 13.798 1.00 93.06 92 THR A O 1
ATOM 711 N N . HIS A 1 93 ? 0.127 -10.059 13.077 1.00 91.06 93 HIS A N 1
ATOM 712 C CA . HIS A 1 93 ? 0.125 -9.404 14.388 1.00 91.06 93 HIS A CA 1
ATOM 713 C C . HIS A 1 93 ? -1.221 -8.744 14.716 1.00 91.06 93 HIS A C 1
ATOM 715 O O . HIS A 1 93 ? -1.768 -8.962 15.798 1.00 91.06 93 HIS A O 1
ATOM 721 N N . CYS A 1 94 ? -1.789 -8.004 13.761 1.00 90.88 94 CYS A N 1
ATOM 722 C CA . CYS A 1 94 ? -3.007 -7.204 13.904 1.00 90.88 94 CYS A CA 1
ATOM 723 C C . CYS A 1 94 ? -4.032 -7.504 12.788 1.00 90.88 94 CYS A C 1
ATOM 725 O O . CYS A 1 94 ? -4.271 -6.668 11.910 1.00 90.88 94 CYS A O 1
ATOM 727 N N . PRO A 1 95 ? -4.675 -8.689 12.790 1.00 91.50 95 PRO A N 1
ATOM 728 C CA . PRO A 1 95 ? -5.661 -9.046 11.765 1.00 91.50 95 PRO A CA 1
ATOM 729 C C . PRO A 1 95 ? -6.919 -8.164 11.803 1.00 91.50 95 PRO A C 1
ATOM 731 O O . PRO A 1 95 ? -7.537 -7.923 10.771 1.00 91.50 95 PRO A O 1
ATOM 734 N N . ASP A 1 96 ? -7.286 -7.654 12.979 1.00 91.69 96 ASP A N 1
ATOM 735 C CA . ASP A 1 96 ? -8.439 -6.776 13.184 1.00 91.69 96 ASP A CA 1
ATOM 736 C C . ASP A 1 96 ? -8.292 -5.436 12.452 1.00 91.69 96 ASP A C 1
ATOM 738 O O . ASP A 1 96 ? -9.244 -4.955 11.842 1.00 91.69 96 ASP A O 1
ATOM 742 N N . VAL A 1 97 ? -7.085 -4.869 12.446 1.00 90.38 97 VAL A N 1
ATOM 743 C CA . VAL A 1 97 ? -6.780 -3.614 11.743 1.00 90.38 97 VAL A CA 1
ATOM 744 C C . VAL A 1 97 ? -6.929 -3.784 10.228 1.00 90.38 97 VAL A C 1
ATOM 746 O O . VAL A 1 97 ? -7.512 -2.933 9.555 1.00 90.38 97 VAL A O 1
ATOM 749 N N . ILE A 1 98 ? -6.436 -4.901 9.690 1.00 91.62 98 ILE A N 1
ATOM 750 C CA . ILE A 1 98 ? -6.478 -5.192 8.251 1.00 91.62 98 ILE A CA 1
ATOM 751 C C . ILE A 1 98 ? -7.907 -5.469 7.764 1.00 91.62 98 ILE A C 1
ATOM 753 O O . ILE A 1 98 ? -8.246 -5.113 6.637 1.00 91.62 98 ILE A O 1
ATOM 757 N N . ASP A 1 99 ? -8.763 -6.054 8.604 1.00 92.00 99 ASP A N 1
ATOM 758 C CA . ASP A 1 99 ? -10.164 -6.323 8.260 1.00 92.00 99 ASP A CA 1
ATOM 759 C C . ASP A 1 99 ? -11.035 -5.049 8.210 1.00 92.00 99 ASP A C 1
ATOM 761 O O . ASP A 1 99 ? -12.073 -5.030 7.538 1.00 92.00 99 ASP A O 1
ATOM 765 N N . GLU A 1 100 ? -10.638 -3.980 8.909 1.00 91.06 100 GLU A N 1
ATOM 766 C CA . GLU A 1 100 ? -11.415 -2.738 9.014 1.00 91.06 100 GLU A CA 1
ATOM 767 C C . GLU A 1 100 ? -11.026 -1.663 7.985 1.00 91.06 100 GLU A C 1
ATOM 769 O O . GLU A 1 100 ? -11.828 -0.752 7.740 1.00 91.06 100 GLU A O 1
ATOM 774 N N . ILE A 1 101 ? -9.841 -1.770 7.371 1.00 93.56 101 ILE A N 1
ATOM 775 C CA . ILE A 1 101 ? -9.234 -0.739 6.517 1.00 93.56 101 ILE A CA 1
ATOM 776 C C . ILE A 1 101 ? -9.127 -1.204 5.059 1.00 93.56 101 ILE A C 1
ATOM 778 O O . ILE A 1 101 ? -8.572 -2.253 4.744 1.00 93.56 101 ILE A O 1
ATOM 782 N N . ASP A 1 102 ? -9.573 -0.358 4.130 1.00 94.62 102 ASP A N 1
ATOM 783 C CA . ASP A 1 102 ? -9.384 -0.583 2.698 1.00 94.62 102 ASP A CA 1
ATOM 784 C C . ASP A 1 102 ? -7.964 -0.174 2.265 1.00 94.62 102 ASP A C 1
ATOM 786 O O . ASP A 1 102 ? -7.584 0.993 2.358 1.00 94.62 102 ASP A O 1
ATOM 790 N N . ILE A 1 103 ? -7.189 -1.097 1.691 1.00 94.69 103 ILE A N 1
ATOM 791 C CA . ILE A 1 103 ? -5.846 -0.798 1.164 1.00 94.69 103 ILE A CA 1
ATOM 792 C C . ILE A 1 103 ? -5.898 -0.684 -0.363 1.00 94.69 103 ILE A C 1
ATOM 794 O O . ILE A 1 103 ? -6.351 -1.581 -1.077 1.00 94.69 103 ILE A O 1
ATOM 798 N N . GLY A 1 104 ? -5.456 0.459 -0.883 1.00 94.38 104 GLY A N 1
ATOM 799 C CA . GLY A 1 104 ? -5.447 0.793 -2.301 1.00 94.38 104 GLY A CA 1
ATOM 800 C C . GLY A 1 104 ? -4.061 1.169 -2.811 1.00 94.38 104 GLY A C 1
ATOM 801 O O . GLY A 1 104 ? -3.213 1.653 -2.070 1.00 94.38 104 GLY A O 1
ATOM 802 N N . VAL A 1 105 ? -3.853 0.997 -4.116 1.00 95.75 105 VAL A N 1
ATOM 803 C CA . VAL A 1 105 ? -2.632 1.419 -4.812 1.00 95.75 105 VAL A CA 1
ATOM 804 C C . VAL A 1 105 ? -3.001 2.369 -5.940 1.00 95.75 105 VAL A C 1
ATOM 806 O O . VAL A 1 105 ? -3.898 2.069 -6.731 1.00 95.75 105 VAL A O 1
ATOM 809 N N . ASP A 1 106 ? -2.280 3.481 -6.035 1.00 94.62 106 ASP A N 1
ATOM 810 C CA . ASP A 1 106 ? -2.357 4.420 -7.153 1.00 94.62 106 ASP A CA 1
ATOM 811 C C . ASP A 1 106 ? -0.950 4.732 -7.695 1.00 94.62 106 ASP A C 1
ATOM 813 O O . ASP A 1 106 ? 0.067 4.433 -7.073 1.00 94.62 106 ASP A O 1
ATOM 817 N N . GLU A 1 107 ? -0.852 5.287 -8.899 1.00 91.19 107 GLU A N 1
ATOM 818 C CA . GLU A 1 107 ? 0.436 5.596 -9.526 1.00 91.19 107 GLU A CA 1
ATOM 819 C C . GLU A 1 107 ? 1.073 6.842 -8.906 1.00 91.19 107 GLU A C 1
ATOM 821 O O . GLU A 1 107 ? 2.234 6.805 -8.498 1.00 91.19 107 GLU A O 1
ATOM 826 N N . VAL A 1 108 ? 0.335 7.949 -8.865 1.00 91.88 108 VAL A N 1
ATOM 827 C CA . VAL A 1 108 ? 0.776 9.254 -8.357 1.00 91.88 108 VAL A CA 1
ATOM 828 C C . VAL A 1 108 ? -0.415 9.988 -7.745 1.00 91.88 108 VAL A C 1
ATOM 830 O O . VAL A 1 108 ? -1.526 9.822 -8.250 1.00 91.88 108 VAL A O 1
ATOM 833 N N . PRO A 1 109 ? -0.199 10.837 -6.727 1.00 85.81 109 PRO A N 1
ATOM 834 C CA . PRO A 1 109 ? -1.252 11.709 -6.225 1.00 85.81 109 PRO A CA 1
ATOM 835 C C . PRO A 1 109 ? -1.731 12.671 -7.317 1.00 85.81 109 PRO A C 1
ATOM 837 O O . PRO A 1 109 ? -0.965 13.054 -8.213 1.00 85.81 109 PRO A O 1
ATOM 840 N N . ASP A 1 110 ? -2.994 13.087 -7.239 1.00 83.62 110 ASP A N 1
ATOM 841 C CA . ASP A 1 110 ? -3.526 14.073 -8.172 1.00 83.62 110 ASP A CA 1
ATOM 842 C C . ASP A 1 110 ? -2.908 15.467 -7.934 1.00 83.62 110 ASP A C 1
ATOM 844 O O . ASP A 1 110 ? -2.427 15.799 -6.849 1.00 83.62 110 ASP A O 1
ATOM 848 N N . ALA A 1 111 ? -2.904 16.316 -8.965 1.00 74.44 111 ALA A N 1
ATOM 849 C CA . ALA A 1 111 ? -2.272 17.634 -8.874 1.00 74.44 111 ALA A CA 1
ATOM 850 C C . ALA A 1 111 ? -2.914 18.553 -7.816 1.00 74.44 111 ALA A C 1
ATOM 852 O O . ALA A 1 111 ? -2.263 19.481 -7.346 1.00 74.44 111 ALA A O 1
ATOM 853 N N . ARG A 1 112 ? -4.180 18.317 -7.445 1.00 74.19 112 ARG A N 1
ATOM 854 C CA . ARG A 1 112 ? -4.894 19.146 -6.465 1.00 74.19 112 ARG A CA 1
ATOM 855 C C . ARG A 1 112 ? -4.439 18.810 -5.050 1.00 74.19 112 ARG A C 1
ATOM 857 O O . ARG A 1 112 ? -4.159 19.730 -4.293 1.00 74.19 112 ARG A O 1
ATOM 864 N N . THR A 1 113 ? -4.325 17.525 -4.734 1.00 71.75 113 THR A N 1
ATOM 865 C CA . THR A 1 113 ? -3.728 17.005 -3.502 1.00 71.75 113 THR A CA 1
ATOM 866 C C . THR A 1 113 ? -2.287 17.481 -3.384 1.00 71.75 113 THR A C 1
ATOM 868 O O . THR A 1 113 ? -1.914 18.066 -2.375 1.00 71.75 113 THR A O 1
ATOM 871 N N . LEU A 1 114 ? -1.506 17.374 -4.464 1.00 72.31 114 LEU A N 1
ATOM 872 C CA . LEU A 1 114 ? -0.131 17.872 -4.479 1.00 72.31 114 LEU A CA 1
ATOM 873 C C . LEU A 1 114 ? -0.033 19.372 -4.156 1.00 72.31 114 LEU A C 1
ATOM 875 O O . LEU A 1 114 ? 0.833 19.763 -3.389 1.00 72.31 114 LEU A O 1
ATOM 879 N N . TRP A 1 115 ? -0.893 20.237 -4.697 1.00 68.56 115 TRP A N 1
ATOM 880 C CA . TRP A 1 115 ? -0.813 21.673 -4.388 1.00 68.56 115 TRP A CA 1
ATOM 881 C C . TRP A 1 115 ? -1.215 22.037 -2.960 1.00 68.56 115 TRP A C 1
ATOM 883 O O . TRP A 1 115 ? -0.744 23.057 -2.460 1.00 68.56 115 TRP A O 1
ATOM 893 N N . ASN A 1 116 ? -2.056 21.230 -2.316 1.00 68.62 116 ASN A N 1
ATOM 894 C CA . ASN A 1 116 ? -2.441 21.451 -0.926 1.00 68.62 116 ASN A CA 1
ATOM 895 C C . ASN A 1 116 ? -1.359 20.941 0.038 1.00 68.62 116 ASN A C 1
ATOM 897 O O . ASN A 1 116 ? -1.035 21.643 0.989 1.00 68.62 116 ASN A O 1
ATOM 901 N N . ASP A 1 117 ? -0.759 19.783 -0.256 1.00 65.75 117 ASP A N 1
ATOM 902 C CA . ASP A 1 117 ? 0.131 19.083 0.681 1.00 65.75 117 ASP A CA 1
ATOM 903 C C . ASP A 1 117 ? 1.623 19.408 0.455 1.00 65.75 117 ASP A C 1
ATOM 905 O O . ASP A 1 117 ? 2.390 19.541 1.408 1.00 65.75 117 ASP A O 1
ATOM 909 N N . ILE A 1 118 ? 2.066 19.611 -0.800 1.00 60.56 118 ILE A N 1
ATOM 910 C CA . ILE A 1 118 ? 3.468 19.985 -1.106 1.00 60.56 118 ILE A CA 1
ATOM 911 C C . ILE A 1 118 ? 3.791 21.383 -0.555 1.00 60.56 118 ILE A C 1
ATOM 913 O O . ILE A 1 118 ? 4.944 21.664 -0.233 1.00 60.56 118 ILE A O 1
ATOM 917 N N . GLY A 1 119 ? 2.787 22.254 -0.407 1.00 51.31 119 GLY A N 1
ATOM 918 C CA . GLY A 1 119 ? 2.965 23.604 0.132 1.00 51.31 119 GLY A CA 1
ATOM 919 C C . GLY A 1 119 ? 3.526 23.642 1.559 1.00 51.31 119 GLY A C 1
ATOM 920 O O . GLY A 1 119 ? 4.121 24.650 1.935 1.00 51.31 119 GLY A O 1
ATOM 921 N N . GLU A 1 120 ? 3.377 22.555 2.322 1.00 58.47 120 GLU A N 1
ATOM 922 C CA . GLU A 1 120 ? 3.850 22.449 3.706 1.00 58.47 120 GLU A CA 1
ATOM 923 C C . GLU A 1 120 ? 5.150 21.631 3.842 1.00 58.47 120 GLU A C 1
ATOM 925 O O . GLU A 1 120 ? 5.958 21.928 4.722 1.00 58.47 120 GLU A O 1
ATOM 930 N N . TYR A 1 121 ? 5.415 20.674 2.938 1.00 60.84 121 TYR A N 1
ATOM 931 C CA . TYR A 1 121 ? 6.514 19.703 3.096 1.00 60.84 121 TYR A CA 1
ATOM 932 C C . TYR A 1 121 ? 7.525 19.615 1.934 1.00 60.84 121 TYR A C 1
ATOM 934 O O . TYR A 1 121 ? 8.472 18.838 2.033 1.00 60.84 121 TYR A O 1
ATOM 942 N N . ASP A 1 122 ? 7.345 20.361 0.833 1.00 70.00 122 ASP A N 1
ATOM 943 C CA . ASP A 1 122 ? 8.181 20.334 -0.397 1.00 70.00 122 ASP A CA 1
ATOM 944 C C . ASP A 1 122 ? 8.462 18.917 -0.960 1.00 70.00 122 ASP A C 1
ATOM 946 O O . ASP A 1 122 ? 9.369 18.690 -1.762 1.00 70.00 122 ASP A O 1
ATOM 950 N N . ALA A 1 123 ? 7.669 17.925 -0.549 1.00 78.94 123 ALA A N 1
ATOM 951 C CA . ALA A 1 123 ? 7.891 16.518 -0.837 1.00 78.94 123 ALA A CA 1
ATOM 952 C C . ALA A 1 123 ? 6.610 15.860 -1.354 1.00 78.94 123 ALA A C 1
ATOM 954 O O . ALA A 1 123 ? 5.508 16.111 -0.875 1.00 78.94 123 ALA A O 1
ATOM 955 N N . VAL A 1 124 ? 6.764 14.978 -2.346 1.00 86.31 124 VAL A N 1
ATOM 956 C CA . VAL A 1 124 ? 5.647 14.187 -2.880 1.00 86.31 124 VAL A CA 1
ATOM 957 C C . VAL A 1 124 ? 5.271 13.101 -1.864 1.00 86.31 124 VAL A C 1
ATOM 959 O O . VAL A 1 124 ? 6.166 12.312 -1.524 1.00 86.31 124 VAL A O 1
ATOM 962 N N . PRO A 1 125 ? 3.999 13.005 -1.428 1.00 89.88 125 PRO A N 1
ATOM 963 C CA . PRO A 1 125 ? 3.574 12.005 -0.454 1.00 89.88 125 PRO A CA 1
ATOM 964 C C . PRO A 1 125 ? 3.740 10.580 -0.997 1.00 89.88 125 PRO A C 1
ATOM 966 O O . PRO A 1 125 ? 3.591 10.329 -2.198 1.00 89.88 125 PRO A O 1
ATOM 969 N N . LEU A 1 126 ? 4.083 9.652 -0.101 1.00 92.69 126 LEU A N 1
ATOM 970 C CA . LEU A 1 126 ? 4.256 8.224 -0.404 1.00 92.69 126 LEU A CA 1
ATOM 971 C C . LEU A 1 126 ? 2.960 7.440 -0.291 1.00 92.69 126 LEU A C 1
ATOM 973 O O . LEU A 1 126 ? 2.706 6.542 -1.091 1.00 92.69 126 LEU A O 1
ATOM 977 N N . ALA A 1 127 ? 2.122 7.833 0.656 1.00 93.44 127 ALA A N 1
ATOM 978 C CA . ALA A 1 127 ? 0.798 7.293 0.849 1.00 93.44 127 ALA A CA 1
ATOM 979 C C . ALA A 1 127 ? -0.137 8.379 1.392 1.00 93.44 127 ALA A C 1
ATOM 981 O O . ALA A 1 127 ? 0.296 9.489 1.708 1.00 93.44 127 ALA A O 1
ATOM 982 N N . ALA A 1 128 ? -1.424 8.063 1.445 1.00 90.69 128 ALA A N 1
ATOM 983 C CA . ALA A 1 128 ? -2.446 8.883 2.068 1.00 90.69 128 ALA A CA 1
ATOM 984 C C . ALA A 1 128 ? -3.383 7.994 2.888 1.00 90.69 128 ALA A C 1
ATOM 986 O O . ALA A 1 128 ? -3.970 7.051 2.349 1.00 90.69 128 ALA A O 1
ATOM 987 N N . ALA A 1 129 ? -3.543 8.321 4.166 1.00 91.69 129 ALA A N 1
ATOM 988 C CA . ALA A 1 129 ? -4.570 7.764 5.029 1.00 91.69 129 ALA A CA 1
ATOM 989 C C . ALA A 1 129 ? -5.833 8.638 4.960 1.00 91.69 129 ALA A C 1
ATOM 991 O O . ALA A 1 129 ? -5.779 9.860 5.098 1.00 91.69 129 ALA A O 1
ATOM 992 N N . VAL A 1 130 ? -6.975 8.011 4.706 1.00 89.94 130 VAL A N 1
ATOM 993 C CA . VAL A 1 130 ? -8.283 8.655 4.590 1.00 89.94 130 VAL A CA 1
ATOM 994 C C . VAL A 1 130 ? -9.182 8.078 5.670 1.00 89.94 130 VAL A C 1
ATOM 996 O O . VAL A 1 130 ? -9.457 6.879 5.686 1.00 89.94 130 VAL A O 1
ATOM 999 N N . GLU A 1 131 ? -9.647 8.938 6.569 1.00 90.31 131 GLU A N 1
ATOM 1000 C CA . GLU A 1 131 ? -10.586 8.555 7.621 1.00 90.31 131 GLU A CA 1
ATOM 1001 C C . GLU A 1 131 ? -11.929 8.083 7.046 1.00 90.31 131 GLU A C 1
ATOM 1003 O O . GLU A 1 131 ? -12.325 8.430 5.929 1.00 90.31 131 GLU A O 1
ATOM 1008 N N . ALA A 1 132 ? -12.656 7.296 7.837 1.00 90.31 132 ALA A N 1
ATOM 1009 C CA . ALA A 1 132 ? -13.986 6.828 7.478 1.00 90.31 132 ALA A CA 1
ATOM 1010 C C . ALA A 1 132 ? -14.952 8.009 7.277 1.00 90.31 132 ALA A C 1
ATOM 1012 O O . ALA A 1 132 ? -15.108 8.865 8.150 1.00 90.31 132 ALA A O 1
ATOM 1013 N N . VAL A 1 133 ? -15.663 8.029 6.146 1.00 86.69 133 VAL A N 1
ATOM 1014 C CA . VAL A 1 133 ? -16.690 9.042 5.862 1.00 86.69 133 VAL A CA 1
ATOM 1015 C C . VAL A 1 133 ? -18.038 8.372 5.617 1.00 86.69 133 VAL A C 1
ATOM 1017 O O . VAL A 1 133 ? -18.277 7.738 4.586 1.00 86.69 133 VAL A O 1
ATOM 1020 N N . GLY A 1 134 ? -18.964 8.555 6.560 1.00 87.38 134 GLY A N 1
ATOM 1021 C CA . GLY A 1 134 ? -20.313 7.993 6.485 1.00 87.38 134 GLY A CA 1
ATOM 1022 C C . GLY A 1 134 ? -20.305 6.468 6.596 1.00 87.38 134 GLY A C 1
ATOM 1023 O O . GLY A 1 134 ? -19.961 5.930 7.639 1.00 87.38 134 GLY A O 1
ATOM 1024 N N . GLU A 1 135 ? -20.711 5.779 5.528 1.00 87.00 135 GLU A N 1
ATOM 1025 C CA . GLU A 1 135 ? -20.744 4.305 5.454 1.00 87.00 135 GLU A CA 1
ATOM 1026 C C . GLU A 1 135 ? -19.467 3.702 4.836 1.00 87.00 135 GLU A C 1
ATOM 1028 O O . GLU A 1 135 ? -19.422 2.507 4.547 1.00 87.00 135 GLU A O 1
ATOM 1033 N N . GLN A 1 136 ? -18.455 4.525 4.543 1.00 86.62 136 GLN A N 1
ATOM 1034 C CA . GLN A 1 136 ? -17.206 4.071 3.932 1.00 86.62 136 GLN A CA 1
ATOM 1035 C C . GLN A 1 136 ? -16.189 3.688 5.002 1.00 86.62 136 GLN A C 1
ATOM 1037 O O . GLN A 1 136 ? -16.033 4.406 5.989 1.00 86.62 136 GLN A O 1
ATOM 1042 N N . HIS A 1 137 ? -15.484 2.582 4.764 1.00 89.19 137 HIS A N 1
ATOM 1043 C CA . HIS A 1 137 ? -14.349 2.179 5.580 1.00 89.19 137 HIS A CA 1
ATOM 1044 C C . HIS A 1 137 ? -13.218 3.212 5.482 1.00 89.19 137 HIS A C 1
ATOM 1046 O O . HIS A 1 137 ? -13.088 3.884 4.450 1.00 89.19 137 HIS A O 1
ATOM 1052 N N . PRO A 1 138 ? -12.401 3.347 6.539 1.00 93.12 138 PRO A N 1
ATOM 1053 C CA . PRO A 1 138 ? -11.140 4.067 6.440 1.00 93.12 138 PRO A CA 1
ATOM 1054 C C . PRO A 1 138 ? -10.259 3.424 5.359 1.00 93.12 138 PRO A C 1
ATOM 1056 O O . PRO A 1 138 ? -10.338 2.219 5.113 1.00 93.12 138 PRO A O 1
ATOM 1059 N N . ARG A 1 139 ? -9.438 4.225 4.676 1.00 93.75 139 ARG A N 1
ATOM 1060 C CA . ARG A 1 139 ? -8.675 3.780 3.505 1.00 93.75 139 ARG A CA 1
ATOM 1061 C C . ARG A 1 139 ? -7.234 4.259 3.539 1.00 93.75 139 ARG A C 1
ATOM 1063 O O . ARG A 1 139 ? -6.990 5.444 3.720 1.00 93.75 139 ARG A O 1
ATOM 1070 N N . VAL A 1 140 ? -6.295 3.374 3.225 1.00 94.56 140 VAL A N 1
ATOM 1071 C CA . VAL A 1 140 ? -4.894 3.723 2.955 1.00 94.56 140 VAL A CA 1
ATOM 1072 C C . VAL A 1 140 ? -4.628 3.602 1.457 1.00 94.56 140 VAL A C 1
ATOM 1074 O O . VAL A 1 140 ? -4.918 2.575 0.847 1.00 94.56 140 VAL A O 1
ATOM 1077 N N . VAL A 1 141 ? -4.091 4.652 0.836 1.00 95.31 141 VAL A N 1
ATOM 1078 C CA . VAL A 1 141 ? -3.694 4.657 -0.580 1.00 95.31 141 VAL A CA 1
ATOM 1079 C C . VAL A 1 141 ? -2.185 4.800 -0.683 1.00 95.31 141 VAL A C 1
ATOM 1081 O O . VAL A 1 141 ? -1.643 5.813 -0.260 1.00 95.31 141 VAL A O 1
ATOM 1084 N N . ILE A 1 142 ? -1.517 3.822 -1.291 1.00 95.81 142 ILE A N 1
ATOM 1085 C CA . ILE A 1 142 ? -0.067 3.826 -1.503 1.00 95.81 142 ILE A CA 1
ATOM 1086 C C . ILE A 1 142 ? 0.252 4.283 -2.932 1.00 95.81 142 ILE A C 1
ATOM 1088 O O . ILE A 1 142 ? -0.296 3.749 -3.903 1.00 95.81 142 ILE A O 1
ATOM 1092 N N . TYR A 1 143 ? 1.164 5.247 -3.079 1.00 95.56 143 TYR A N 1
ATOM 1093 C CA . TYR A 1 143 ? 1.572 5.793 -4.371 1.00 95.56 143 TYR A CA 1
ATOM 1094 C C . TYR A 1 143 ? 2.825 5.101 -4.904 1.00 95.56 143 TYR A C 1
ATOM 1096 O O . TYR A 1 143 ? 3.945 5.294 -4.425 1.00 95.56 143 TYR A O 1
ATOM 1104 N N . ARG A 1 144 ? 2.655 4.340 -5.983 1.00 95.56 144 ARG A N 1
ATOM 1105 C CA . ARG A 1 144 ? 3.720 3.516 -6.555 1.00 95.56 144 ARG A CA 1
ATOM 1106 C C . ARG A 1 144 ? 4.884 4.330 -7.115 1.00 95.56 144 ARG A C 1
ATOM 1108 O O . ARG A 1 144 ? 6.035 4.000 -6.854 1.00 95.56 144 ARG A O 1
ATOM 1115 N N . ARG A 1 145 ? 4.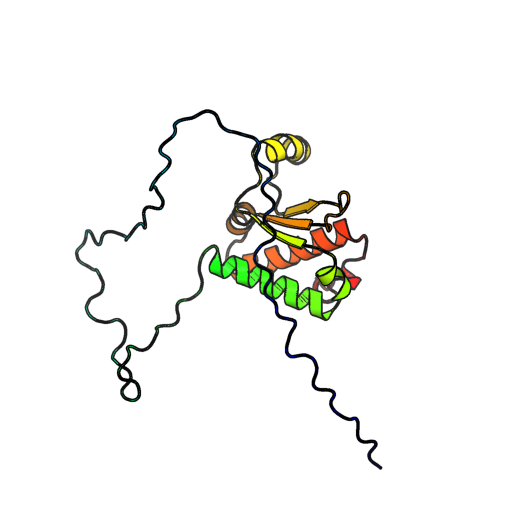638 5.362 -7.930 1.00 95.19 145 ARG A N 1
ATOM 1116 C CA . ARG A 1 145 ? 5.731 6.092 -8.608 1.00 95.19 145 ARG A CA 1
ATOM 1117 C C . ARG A 1 145 ? 6.634 6.857 -7.645 1.00 95.19 145 ARG A C 1
ATOM 1119 O O . ARG A 1 145 ? 7.837 6.861 -7.898 1.00 95.19 145 ARG A O 1
ATOM 1126 N N . PRO A 1 146 ? 6.114 7.518 -6.596 1.00 94.25 146 PRO A N 1
ATOM 1127 C CA . PRO A 1 146 ? 6.955 8.123 -5.570 1.00 94.25 146 PRO A CA 1
ATOM 1128 C C . PRO A 1 146 ? 7.843 7.110 -4.833 1.00 94.25 146 PRO A C 1
ATOM 1130 O O . PRO A 1 146 ? 8.998 7.437 -4.575 1.00 94.25 146 PRO A O 1
ATOM 1133 N N . LEU A 1 147 ? 7.340 5.902 -4.550 1.00 96.31 147 LEU A N 1
ATOM 1134 C CA . LEU A 1 147 ? 8.100 4.824 -3.901 1.00 96.31 147 LEU A CA 1
ATOM 1135 C C . LEU A 1 147 ? 9.163 4.225 -4.830 1.00 96.31 147 LEU A C 1
ATOM 1137 O O . LEU A 1 147 ? 10.343 4.223 -4.494 1.00 96.31 147 LEU A O 1
ATOM 1141 N N . GLU A 1 148 ? 8.780 3.837 -6.053 1.00 96.25 148 GLU A N 1
ATOM 1142 C CA . GLU A 1 148 ? 9.705 3.313 -7.077 1.00 96.25 148 GLU A CA 1
ATOM 1143 C C . GLU A 1 148 ? 10.850 4.285 -7.401 1.00 96.25 148 GLU A C 1
ATOM 1145 O O . GLU A 1 148 ? 11.902 3.866 -7.874 1.00 96.25 148 GLU A O 1
ATOM 1150 N N . ARG A 1 149 ? 10.631 5.594 -7.229 1.00 95.12 149 ARG A N 1
ATOM 1151 C CA . ARG A 1 149 ? 11.652 6.623 -7.471 1.00 95.12 149 ARG A CA 1
ATOM 1152 C C . ARG A 1 149 ? 12.614 6.820 -6.306 1.00 95.12 149 ARG A C 1
ATOM 1154 O O . ARG A 1 149 ? 13.679 7.384 -6.544 1.00 95.12 149 ARG A O 1
ATOM 1161 N N . ARG A 1 150 ? 12.217 6.464 -5.083 1.00 94.69 150 ARG A N 1
ATOM 1162 C CA . ARG A 1 150 ? 13.026 6.656 -3.872 1.00 94.69 150 ARG A CA 1
ATOM 1163 C C . ARG A 1 150 ? 13.832 5.416 -3.508 1.00 94.69 150 ARG A C 1
ATOM 1165 O O . ARG A 1 150 ? 14.964 5.576 -3.074 1.00 94.69 150 ARG A O 1
ATOM 1172 N N . ALA A 1 151 ? 13.280 4.227 -3.729 1.00 96.62 151 ALA A N 1
ATOM 1173 C CA . ALA A 1 151 ? 13.998 2.975 -3.525 1.00 96.62 151 ALA A CA 1
ATOM 1174 C C . ALA A 1 151 ? 15.233 2.891 -4.441 1.00 96.62 151 ALA A C 1
ATOM 1176 O O . ALA A 1 151 ? 15.128 3.187 -5.639 1.00 96.62 151 ALA A O 1
ATOM 1177 N N . ALA A 1 152 ? 16.395 2.496 -3.905 1.00 96.50 152 ALA A N 1
ATOM 1178 C CA . ALA A 1 152 ? 17.595 2.328 -4.725 1.00 96.50 152 ALA A CA 1
ATOM 1179 C C . ALA A 1 152 ? 17.549 1.005 -5.498 1.00 96.50 152 ALA A C 1
ATOM 1181 O O . ALA A 1 152 ? 17.997 0.939 -6.651 1.00 96.50 152 ALA A O 1
ATOM 1182 N N . ASP A 1 153 ? 16.953 -0.026 -4.901 1.00 96.31 153 ASP A N 1
ATOM 1183 C CA . ASP A 1 153 ? 16.732 -1.311 -5.542 1.00 96.31 153 ASP A CA 1
ATOM 1184 C C . ASP A 1 153 ? 15.373 -1.956 -5.192 1.00 96.31 153 ASP A C 1
ATOM 1186 O O . ASP A 1 153 ? 14.378 -1.285 -4.921 1.00 96.31 153 ASP A O 1
ATOM 1190 N N . ARG A 1 154 ? 15.275 -3.276 -5.382 1.00 95.44 154 ARG A N 1
ATOM 1191 C CA . ARG A 1 154 ? 14.031 -4.029 -5.199 1.00 95.44 154 ARG A CA 1
ATOM 1192 C C . ARG A 1 154 ? 13.770 -4.396 -3.746 1.00 95.44 154 ARG A C 1
ATOM 1194 O O . ARG A 1 154 ? 12.602 -4.601 -3.426 1.00 95.44 154 ARG A O 1
ATOM 1201 N N . GLU A 1 155 ? 14.824 -4.576 -2.966 1.00 96.06 155 GLU A N 1
ATOM 1202 C CA . GLU A 1 155 ? 14.753 -4.917 -1.550 1.00 96.06 155 GLU A CA 1
ATOM 1203 C C . GLU A 1 155 ? 14.352 -3.659 -0.785 1.00 96.06 155 GLU A C 1
ATOM 1205 O O . GLU A 1 155 ? 13.293 -3.666 -0.167 1.00 96.06 155 GLU A O 1
ATOM 1210 N N . ASP A 1 156 ? 15.020 -2.534 -1.064 1.00 97.19 156 ASP A N 1
ATOM 1211 C CA . ASP A 1 156 ? 14.629 -1.211 -0.560 1.00 97.19 156 ASP A CA 1
ATOM 1212 C C . ASP A 1 156 ? 13.166 -0.866 -0.878 1.00 97.19 156 ASP A C 1
ATOM 1214 O O . ASP A 1 156 ? 12.475 -0.224 -0.098 1.00 97.19 156 ASP A O 1
ATOM 1218 N N . LEU A 1 157 ? 12.666 -1.240 -2.065 1.00 97.12 157 LEU A N 1
ATOM 1219 C CA . LEU A 1 157 ? 11.267 -0.980 -2.423 1.00 97.12 157 LEU A CA 1
ATOM 1220 C C . LEU A 1 157 ? 10.298 -1.815 -1.585 1.00 97.12 157 LEU A C 1
ATOM 1222 O O . LEU A 1 157 ? 9.183 -1.367 -1.334 1.00 97.12 157 LEU A O 1
ATOM 1226 N N . HIS A 1 158 ? 10.680 -3.045 -1.248 1.00 97.12 158 HIS A N 1
ATOM 1227 C CA . HIS A 1 158 ? 9.854 -3.934 -0.439 1.00 97.12 158 HIS A CA 1
ATOM 1228 C C . HIS A 1 158 ? 9.761 -3.398 0.991 1.00 97.12 158 HIS A C 1
ATOM 1230 O O . HIS A 1 158 ? 8.649 -3.156 1.456 1.00 97.12 158 HIS A O 1
ATOM 1236 N N . GLU A 1 159 ? 10.906 -3.071 1.587 1.00 96.31 159 GLU A N 1
ATOM 1237 C CA . GLU A 1 159 ? 11.019 -2.455 2.913 1.00 96.31 159 GLU A CA 1
ATOM 1238 C C . GLU A 1 159 ? 10.282 -1.112 2.979 1.00 96.31 159 GLU A C 1
ATOM 1240 O O . GLU A 1 159 ? 9.365 -0.943 3.776 1.00 96.31 159 GLU A O 1
ATOM 1245 N N . LEU A 1 160 ? 10.544 -0.198 2.038 1.00 96.88 160 LEU A N 1
ATOM 1246 C CA . LEU A 1 160 ? 9.905 1.121 2.026 1.00 96.88 160 LEU A CA 1
ATOM 1247 C C . LEU A 1 160 ? 8.376 1.042 1.870 1.00 96.88 160 LEU A C 1
ATOM 1249 O O . LEU A 1 160 ? 7.648 1.902 2.368 1.00 96.88 160 LEU A O 1
ATOM 1253 N N . VAL A 1 161 ? 7.863 0.040 1.147 1.00 97.56 161 VAL A N 1
ATOM 1254 C CA . VAL A 1 161 ? 6.414 -0.209 1.051 1.00 97.56 161 VAL A CA 1
ATOM 1255 C C . VAL A 1 161 ? 5.855 -0.678 2.391 1.00 97.56 161 VAL A C 1
ATOM 1257 O O . VAL A 1 161 ? 4.767 -0.232 2.759 1.00 97.56 161 VAL A O 1
ATOM 1260 N N . HIS A 1 162 ? 6.574 -1.558 3.087 1.00 96.75 162 HIS A N 1
ATOM 1261 C CA . HIS A 1 162 ? 6.189 -2.064 4.398 1.00 96.75 162 HIS A CA 1
ATOM 1262 C C . HIS A 1 162 ? 6.160 -0.945 5.444 1.00 96.75 162 HIS A C 1
ATOM 1264 O O . HIS A 1 162 ? 5.095 -0.674 5.996 1.00 96.75 162 HIS A O 1
ATOM 1270 N N . GLU A 1 163 ? 7.263 -0.209 5.598 1.00 95.88 163 GLU A N 1
ATOM 1271 C CA . GLU A 1 163 ? 7.375 0.960 6.481 1.00 95.88 163 GLU A CA 1
ATOM 1272 C C . GLU A 1 163 ? 6.249 1.963 6.224 1.00 95.88 163 GLU A C 1
ATOM 1274 O O . GLU A 1 163 ? 5.489 2.322 7.122 1.00 95.88 163 GLU A O 1
ATOM 1279 N N . THR A 1 164 ? 6.066 2.357 4.956 1.00 96.56 164 THR A N 1
ATOM 1280 C CA . THR A 1 164 ? 5.028 3.325 4.579 1.00 96.56 164 THR A CA 1
ATOM 1281 C C . THR A 1 164 ? 3.634 2.819 4.953 1.00 96.56 164 THR A C 1
ATOM 1283 O O . THR A 1 164 ? 2.792 3.611 5.374 1.00 96.56 164 THR A O 1
ATOM 1286 N N . LEU A 1 165 ? 3.350 1.525 4.769 1.00 96.38 165 LEU A N 1
ATOM 1287 C CA . LEU A 1 165 ? 2.057 0.952 5.133 1.00 96.38 165 LEU A CA 1
ATOM 1288 C C . LEU A 1 165 ? 1.851 0.999 6.650 1.00 96.38 165 LEU A C 1
ATOM 1290 O O . LEU A 1 165 ? 0.809 1.490 7.085 1.00 96.38 165 LEU A O 1
ATOM 1294 N N . VAL A 1 166 ? 2.826 0.534 7.432 1.00 95.81 166 VAL A N 1
ATOM 1295 C CA . VAL A 1 166 ? 2.768 0.530 8.901 1.00 95.81 166 VAL A CA 1
ATOM 1296 C C . VAL A 1 166 ? 2.572 1.946 9.434 1.00 95.81 166 VAL A C 1
ATOM 1298 O O . VAL A 1 166 ? 1.637 2.175 10.201 1.00 95.81 166 VAL A O 1
ATOM 1301 N N . ASP A 1 167 ? 3.336 2.919 8.936 1.00 94.56 167 ASP A N 1
ATOM 1302 C CA . ASP A 1 167 ? 3.193 4.334 9.293 1.00 94.56 167 ASP A CA 1
ATOM 1303 C C . ASP A 1 167 ? 1.769 4.853 9.062 1.00 94.56 167 ASP A C 1
ATOM 1305 O O . ASP A 1 167 ? 1.193 5.540 9.911 1.00 94.56 167 ASP A O 1
ATOM 1309 N N . GLN A 1 168 ? 1.161 4.523 7.915 1.00 94.69 168 GLN A N 1
ATOM 1310 C CA . GLN A 1 168 ? -0.214 4.943 7.639 1.00 94.69 168 GLN A CA 1
ATOM 1311 C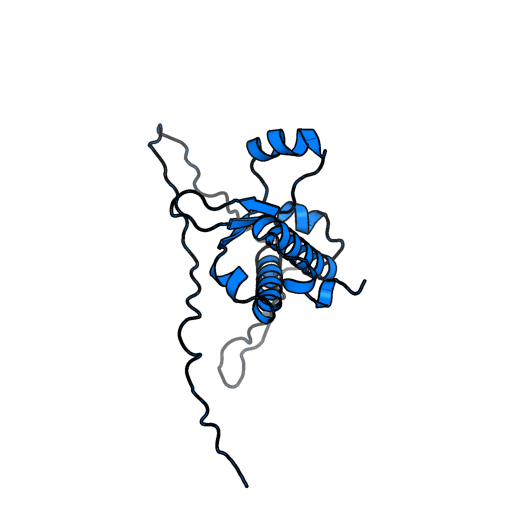 C . GLN A 1 168 ? -1.233 4.235 8.534 1.00 94.69 168 GLN A C 1
AT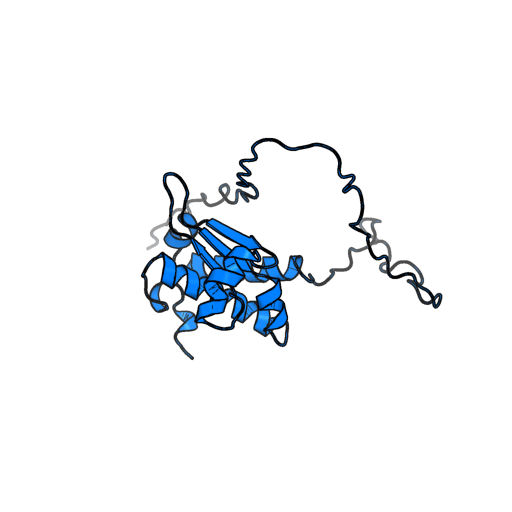OM 1313 O O . GLN A 1 168 ? -2.230 4.848 8.915 1.00 94.69 168 GLN A O 1
ATOM 1318 N N . LEU A 1 169 ? -1.010 2.966 8.880 1.00 94.50 169 LEU A N 1
ATOM 1319 C CA . LEU A 1 169 ? -1.887 2.233 9.792 1.00 94.50 169 LEU A CA 1
ATOM 1320 C C . LEU A 1 169 ? -1.791 2.781 11.219 1.00 94.50 169 LEU A C 1
ATOM 1322 O O . LEU A 1 169 ? -2.824 2.969 11.862 1.00 94.50 169 LEU A O 1
ATOM 1326 N N . VAL A 1 170 ? -0.588 3.113 11.692 1.00 94.44 170 VAL A N 1
ATOM 1327 C CA . VAL A 1 170 ? -0.363 3.805 12.970 1.00 94.44 170 VAL A CA 1
ATOM 1328 C C . VAL A 1 170 ? -1.103 5.137 12.980 1.00 94.44 170 VAL A C 1
ATOM 1330 O O . VAL A 1 170 ? -1.889 5.403 13.890 1.00 94.44 170 VAL A O 1
ATOM 1333 N N . ALA A 1 171 ? -0.925 5.947 11.933 1.00 91.00 171 ALA A N 1
ATOM 1334 C CA . ALA A 1 171 ? -1.578 7.247 11.822 1.00 91.00 171 ALA A CA 1
ATOM 1335 C C . ALA A 1 171 ? -3.114 7.143 11.816 1.00 91.00 171 ALA A C 1
ATOM 1337 O O . ALA A 1 171 ? -3.788 7.993 12.394 1.00 91.00 171 ALA A O 1
ATOM 1338 N N . LEU A 1 172 ? -3.670 6.104 11.184 1.00 91.81 172 LEU A N 1
ATOM 1339 C CA . LEU A 1 172 ? -5.115 5.932 11.021 1.00 91.81 172 LEU A CA 1
ATOM 1340 C C . LEU A 1 172 ? -5.790 5.269 12.231 1.00 91.81 172 LEU A C 1
ATOM 1342 O O . LEU A 1 172 ? -6.935 5.589 12.543 1.00 91.81 172 LEU A O 1
ATOM 1346 N N . THR A 1 173 ? -5.103 4.345 12.906 1.00 91.00 173 THR A N 1
ATOM 1347 C CA . THR A 1 173 ? -5.649 3.602 14.057 1.00 91.00 173 THR A CA 1
ATOM 1348 C C . THR A 1 173 ? -5.309 4.229 15.407 1.00 91.00 173 THR A C 1
ATOM 1350 O O . THR A 1 173 ? -6.004 3.970 16.391 1.00 91.00 173 THR A O 1
ATOM 1353 N N . GLY A 1 174 ? -4.249 5.041 15.477 1.00 91.06 174 GLY A N 1
ATOM 1354 C CA . GLY A 1 174 ? -3.726 5.604 16.722 1.00 91.06 174 GLY A CA 1
ATOM 1355 C C . GLY A 1 174 ? -3.026 4.588 17.635 1.00 91.06 174 GLY A C 1
ATOM 1356 O O . GLY A 1 174 ? -2.750 4.917 18.790 1.00 91.06 174 GLY A O 1
ATOM 1357 N N . ARG A 1 175 ? -2.764 3.366 17.151 1.00 91.81 175 ARG A N 1
ATOM 1358 C CA . ARG A 1 175 ? -1.971 2.336 17.847 1.00 91.81 175 ARG A CA 1
ATOM 1359 C C . ARG A 1 175 ? -0.474 2.626 17.730 1.00 91.81 175 ARG A C 1
ATOM 1361 O O . ARG A 1 175 ? -0.060 3.393 16.867 1.00 91.81 175 ARG A O 1
ATOM 1368 N N . SER A 1 176 ? 0.345 2.034 18.597 1.00 91.69 176 SER A N 1
ATOM 1369 C CA . SER A 1 176 ? 1.808 2.153 18.499 1.00 91.69 176 SER A CA 1
ATOM 1370 C C . SER A 1 176 ? 2.379 1.268 17.390 1.00 91.69 176 SER A C 1
ATOM 1372 O O . SER A 1 176 ? 1.794 0.232 17.079 1.00 91.69 176 SER A O 1
ATOM 1374 N N . VAL A 1 177 ? 3.555 1.630 16.862 1.00 90.44 177 VAL A N 1
ATOM 1375 C CA . VAL A 1 177 ? 4.309 0.800 15.900 1.00 90.44 177 VAL A CA 1
ATOM 1376 C C . VAL A 1 177 ? 4.510 -0.609 16.458 1.00 90.44 177 VAL A C 1
ATOM 1378 O O . VAL A 1 177 ? 4.052 -1.548 15.827 1.00 90.44 177 VAL A O 1
ATOM 1381 N N . ASP A 1 178 ? 5.001 -0.741 17.698 1.00 89.62 178 ASP A N 1
ATOM 1382 C CA . ASP A 1 178 ? 5.215 -2.037 18.374 1.00 89.62 178 ASP A CA 1
ATOM 1383 C C . ASP A 1 178 ? 3.965 -2.938 18.451 1.00 89.62 178 ASP A C 1
ATOM 1385 O O . ASP A 1 178 ? 4.072 -4.145 18.663 1.00 89.62 178 ASP A O 1
ATOM 1389 N N . GLU A 1 179 ? 2.762 -2.357 18.356 1.00 89.44 179 GLU A N 1
ATOM 1390 C CA . GLU A 1 179 ? 1.512 -3.125 18.356 1.00 89.44 179 GLU A CA 1
ATOM 1391 C C . GLU A 1 179 ? 1.177 -3.638 16.951 1.00 89.44 179 GLU A C 1
ATOM 1393 O O . GLU A 1 179 ? 0.715 -4.768 16.804 1.00 89.44 179 GLU A O 1
ATOM 1398 N N . ILE A 1 180 ? 1.404 -2.813 15.925 1.00 88.44 180 ILE A N 1
ATOM 1399 C CA . ILE A 1 180 ? 1.094 -3.133 14.526 1.00 88.44 180 ILE A CA 1
ATOM 1400 C C . ILE A 1 180 ? 2.160 -4.046 13.920 1.00 88.44 180 ILE A C 1
ATOM 1402 O O . ILE A 1 180 ? 1.819 -5.002 13.224 1.00 88.44 180 ILE A O 1
ATOM 1406 N N . ASP A 1 181 ? 3.422 -3.743 14.194 1.00 86.75 181 ASP A N 1
ATOM 1407 C CA . ASP A 1 181 ? 4.596 -4.409 13.657 1.00 86.75 181 ASP A CA 1
ATOM 1408 C C . ASP A 1 181 ? 5.706 -4.415 14.727 1.00 86.75 181 ASP A C 1
ATOM 1410 O O . ASP A 1 181 ? 6.439 -3.432 14.878 1.00 86.75 181 ASP A O 1
ATOM 1414 N N . PRO A 1 182 ? 5.803 -5.489 15.532 1.00 83.38 182 PRO A N 1
ATOM 1415 C CA . PRO A 1 182 ? 6.808 -5.586 16.583 1.00 83.38 182 PRO A CA 1
ATOM 1416 C C . PRO A 1 182 ? 8.229 -5.770 16.036 1.00 83.38 182 PRO A C 1
ATOM 1418 O O . PRO A 1 182 ? 9.179 -5.508 16.771 1.00 83.38 182 PRO A O 1
ATOM 1421 N N . ASP A 1 183 ? 8.378 -6.209 14.783 1.00 80.12 183 ASP A N 1
ATOM 1422 C CA . ASP A 1 183 ? 9.678 -6.512 14.185 1.00 80.12 183 ASP A CA 1
ATOM 1423 C C . ASP A 1 183 ? 10.345 -5.241 13.610 1.00 80.12 183 ASP A C 1
ATOM 1425 O O . ASP A 1 183 ? 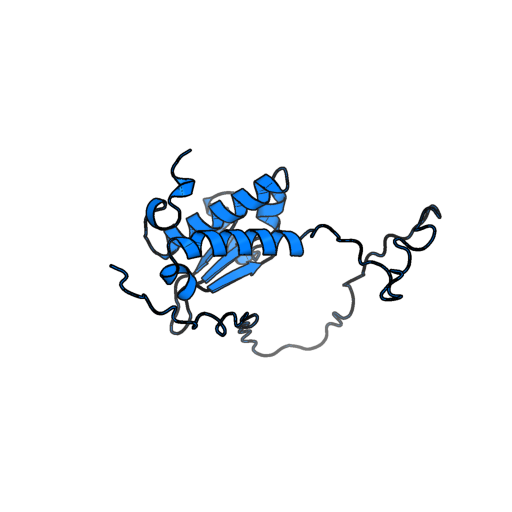11.568 -5.189 13.504 1.00 80.12 183 ASP A O 1
ATOM 1429 N N . GLN A 1 184 ? 9.582 -4.171 13.337 1.00 69.81 184 GLN A N 1
ATOM 1430 C CA . GLN A 1 184 ? 10.129 -2.870 12.907 1.00 69.81 184 GLN A CA 1
ATOM 1431 C C . GLN A 1 184 ? 10.790 -2.032 14.013 1.00 69.81 184 GLN A C 1
ATOM 1433 O O . GLN A 1 184 ? 11.531 -1.098 13.719 1.00 69.81 184 GLN A O 1
ATOM 1438 N N . GLY A 1 185 ? 10.500 -2.303 15.287 1.00 56.41 185 GLY A N 1
ATOM 1439 C CA . GLY A 1 185 ? 10.968 -1.480 16.411 1.00 56.41 185 GLY A CA 1
ATOM 1440 C C . GLY A 1 185 ? 12.417 -1.733 16.854 1.00 56.41 185 GLY A C 1
ATOM 1441 O O . GLY A 1 185 ? 12.860 -1.120 17.829 1.00 56.41 185 GLY A O 1
ATOM 1442 N N . GLU A 1 186 ? 13.141 -2.655 16.207 1.00 51.12 186 GLU A N 1
ATOM 1443 C CA . GLU A 1 186 ? 14.452 -3.142 16.670 1.00 51.12 186 GLU A CA 1
ATOM 1444 C C . GLU A 1 186 ? 15.690 -2.461 16.034 1.00 51.12 186 GLU A C 1
ATOM 1446 O O . GLU A 1 186 ? 16.808 -2.805 16.431 1.00 51.12 186 GLU A O 1
ATOM 1451 N N . ASP A 1 187 ? 15.530 -1.462 15.153 1.00 45.59 187 ASP A N 1
ATOM 1452 C CA . ASP A 1 187 ? 16.645 -0.766 14.464 1.00 45.59 187 ASP A CA 1
ATOM 1453 C C . ASP A 1 187 ? 17.076 0.599 15.056 1.00 45.59 187 ASP A C 1
ATOM 1455 O O . ASP A 1 187 ? 16.220 1.461 15.377 1.00 45.59 187 ASP A O 1
#

Sequence (187 aa):
MATALSLHPFLEQRLSFTAHRLVQRQAPAPADSPQRAYAGNMRTRDRHGRGLRGPLALPNPLTTRPVAVPQQPRGLAYFLLCVQDAVSEVATHCPDVIDEIDIGVDEVPDARTLWNDIGEYDAVPLAAAVEAVGEQHPRVVIYRRPLERRAADREDLHELVHETLVDQLVALTGRSVDEIDPDQGED

Radius of gyration: 22.56 Å; chains: 1; bounding box: 42×63×65 Å

Secondary structure (DSSP, 8-state):
-----------SS--------------PPPS---------------TTS----S-SSPBPTTT-SBPP-PPPP-THHHHHHHHHHHHHHHHHH-HHHHHHSEEEEESS--HHHHHHHHHHHSS--SEEEE---TTSPPEEEEEHHHHHHH-SSHHHHHHHHHHHHHHHHHHHH---HHHH-SSGGG-

Foldseek 3Di:
DDDDDDDDPDPPPDPPPPPDPDDDDDDDDDDDDPPPDPPPPPPVPPPVPPDDDDDPAQQDPVHRHGDDDDDDDDQPRLLVVLLVVLLVQLCVQCVVLSVQEAEEEDAADDVVCCVVPCVVPVAGDQKDWAADDDPRGTYIYGHRNSLVVPQPDSVSSSVVSNVSVLVSSCVHVVDDSCRRHVPVPPD

InterPro domains:
  IPR010428 Zincin-like metallopeptidase [PF06262] (99-182)
  IPR038555 Zincin-like metallopeptidase superfamily [G3DSA:3.30.2010.20] (77-182)

Organism: NCBI:txid64702

pLDDT: mean 75.23, std 22.94, range [28.89, 97.56]